Protein AF-A0A0G1F2T5-F1 (afdb_monomer_lite)

Secondary structure (DSSP, 8-state):
---SEEEEEEPPPBHHHHS-GGGSSS-SS-GGGPPBPHHHHHHHHHHHHHHHH-TTT---SEEEE-SSHHHHHHHHHH-TTS--EE-GGGS----THHHHS-HHHHHHH-HHHHHHHHHHHHHH---TT---HHHHHHHHHHHHHHHHHH-TTSEEEEEE-HHHHHHHHHHHTT--HHHHHHHHHH-PPPTT-EEEEEEETTEEEEEEEEE----SS-----HHHHHHHHHHHHHHTTSHHHHHHHHHTT--TT------GGGSTT-TT---EETTEEB-TT-PBP-SHHHHHHHHHHS--BTB---S--TT----GGGHHHHHHHHHHHTT-

pLDDT: mean 77.08, std 22.1, range [31.02, 98.81]

Sequence (333 aa):
MWPKQIIVVRHAESEGNIRQMDDNSSAQVPNHQFSLTKNGEAQALVTGEYLRKNSEFFGFDVAFTSTFWRAQQTLHLMCPKIVPRIDARLDEFWRGIWHTMSKEEVEKLYPAEAKIKEREGWYHYRAFGGQNGQDVDLMIYSFLADLREFWSGKRVLIVGHGTWMIFFWRIMCRRSIAEAEKRYQEKKFRNASITVFEQKDDGMKLTIDDFLPKDIDSGQATTDEINKAINDLANFTKTVRWWGLLGKLGQSKERLKIYSYDDACDMHEALYLSGEGFINEHLRPVGNLAEVVEGFMVNVFYGAETNEWNSQQHRRPSQLIPWLESLCLSRGL

Structure (mmCIF, N/CA/C/O backbone):
data_AF-A0A0G1F2T5-F1
#
_entry.id   AF-A0A0G1F2T5-F1
#
loop_
_atom_site.group_PDB
_atom_site.id
_atom_site.type_symbol
_atom_site.label_atom_id
_atom_site.label_alt_id
_atom_site.label_comp_id
_atom_site.label_asym_id
_atom_site.label_entity_id
_atom_site.label_seq_id
_atom_site.pdbx_PDB_ins_code
_atom_site.Cartn_x
_atom_site.Cartn_y
_atom_site.Cartn_z
_atom_site.occupancy
_atom_site.B_iso_or_equiv
_atom_site.auth_seq_id
_atom_site.auth_comp_id
_atom_site.auth_asym_id
_atom_site.auth_atom_id
_atom_site.pdbx_PDB_model_num
ATOM 1 N N . MET A 1 1 ? -24.373 3.972 -6.841 1.00 88.06 1 MET A N 1
ATOM 2 C CA . MET A 1 1 ? -24.014 5.130 -5.977 1.00 88.06 1 MET A CA 1
ATOM 3 C C . MET A 1 1 ? -22.605 4.880 -5.431 1.00 88.06 1 MET A C 1
ATOM 5 O O . MET A 1 1 ? -22.105 3.784 -5.631 1.00 88.06 1 MET A O 1
ATOM 9 N N . TRP A 1 2 ? -21.897 5.860 -4.865 1.00 96.06 2 TRP A N 1
ATOM 10 C CA . TRP A 1 2 ? -20.519 5.635 -4.388 1.00 96.06 2 TRP A CA 1
ATOM 11 C C . TRP A 1 2 ? -20.485 5.077 -2.956 1.00 96.06 2 TRP A C 1
ATOM 13 O O . TRP A 1 2 ? -21.447 5.277 -2.209 1.00 96.06 2 TRP A O 1
ATOM 23 N N . PRO A 1 3 ? -19.404 4.389 -2.538 1.00 96.62 3 PRO A N 1
ATOM 24 C CA . PRO A 1 3 ? -19.136 4.169 -1.122 1.00 96.62 3 PRO A CA 1
ATOM 25 C C . PRO A 1 3 ? -19.088 5.500 -0.376 1.00 96.62 3 PRO A C 1
ATOM 27 O O . PRO A 1 3 ? -18.599 6.488 -0.916 1.00 96.62 3 PRO A O 1
ATOM 30 N N . LYS A 1 4 ? -19.546 5.518 0.879 1.00 95.44 4 LYS A N 1
ATOM 31 C CA . LYS A 1 4 ? -19.516 6.720 1.725 1.00 95.44 4 LYS A CA 1
ATOM 32 C C . LYS A 1 4 ? -18.085 7.229 1.903 1.00 95.44 4 LYS A C 1
ATOM 34 O O . LYS A 1 4 ? -17.851 8.435 1.946 1.00 95.44 4 LYS A O 1
ATOM 39 N N . GLN A 1 5 ? -17.137 6.304 2.031 1.00 96.75 5 GLN A N 1
ATOM 40 C CA . GLN A 1 5 ? -15.726 6.603 2.227 1.00 96.75 5 GLN A CA 1
ATOM 41 C C . GLN A 1 5 ? -14.876 5.457 1.673 1.00 96.75 5 GLN A C 1
ATOM 43 O O . GLN A 1 5 ? -15.191 4.287 1.895 1.00 96.75 5 GLN A O 1
ATOM 48 N N . ILE A 1 6 ? -13.798 5.796 0.969 1.00 98.31 6 ILE A N 1
ATOM 49 C CA . ILE A 1 6 ? -12.772 4.853 0.520 1.00 98.31 6 ILE A CA 1
ATOM 50 C C . ILE A 1 6 ? -11.450 5.283 1.149 1.00 98.31 6 ILE A C 1
ATOM 52 O O . ILE A 1 6 ? -10.949 6.374 0.872 1.00 98.31 6 ILE A O 1
ATOM 56 N N . ILE A 1 7 ? -10.892 4.419 1.989 1.00 98.38 7 ILE A N 1
ATOM 57 C CA . ILE A 1 7 ? -9.601 4.606 2.643 1.00 98.38 7 ILE A CA 1
ATOM 58 C C . ILE A 1 7 ? -8.617 3.666 1.963 1.00 98.38 7 ILE A C 1
ATOM 60 O O . ILE A 1 7 ? -8.809 2.454 1.959 1.00 98.38 7 ILE A O 1
ATOM 64 N N . VAL A 1 8 ? -7.575 4.229 1.363 1.00 98.62 8 VAL A N 1
ATOM 65 C CA . VAL A 1 8 ? -6.535 3.487 0.655 1.00 98.62 8 VAL A CA 1
ATOM 66 C C . VAL A 1 8 ? -5.233 3.620 1.422 1.00 98.62 8 VAL A C 1
ATOM 68 O O . VAL A 1 8 ? -4.801 4.734 1.716 1.00 98.62 8 VAL A O 1
ATOM 71 N N . VAL A 1 9 ? -4.605 2.492 1.725 1.00 98.56 9 VAL A N 1
ATOM 72 C CA . VAL A 1 9 ? -3.319 2.429 2.412 1.00 98.56 9 VAL A CA 1
ATOM 73 C C . VAL A 1 9 ? -2.298 1.744 1.517 1.00 98.56 9 VAL A C 1
ATOM 75 O O . VAL A 1 9 ? -2.545 0.647 1.010 1.00 98.56 9 VAL A O 1
ATOM 78 N N . ARG A 1 10 ? -1.138 2.375 1.307 1.00 98.50 10 ARG A N 1
ATOM 79 C CA . ARG A 1 10 ? -0.011 1.677 0.673 1.00 98.50 10 ARG A CA 1
ATOM 80 C C . ARG A 1 10 ? 0.497 0.630 1.655 1.00 98.50 10 ARG A C 1
ATOM 82 O O . ARG A 1 10 ? 0.675 0.952 2.824 1.00 98.50 10 ARG A O 1
ATOM 89 N N . HIS A 1 11 ? 0.804 -0.580 1.191 1.00 98.25 11 HIS A N 1
ATOM 90 C CA . HIS A 1 11 ? 1.474 -1.572 2.030 1.00 98.25 11 HIS A CA 1
ATOM 91 C C . HIS A 1 11 ? 2.686 -0.959 2.761 1.00 98.25 11 HIS A C 1
ATOM 93 O O . HIS A 1 11 ? 3.374 -0.064 2.242 1.00 98.25 11 HIS A O 1
ATOM 99 N N . ALA A 1 12 ? 2.947 -1.437 3.970 1.00 95.75 12 ALA A N 1
ATOM 100 C CA . ALA A 1 12 ? 4.089 -0.999 4.753 1.00 95.75 12 ALA A CA 1
ATOM 101 C C . ALA A 1 12 ? 5.417 -1.440 4.112 1.00 95.75 12 ALA A C 1
ATOM 103 O O . ALA A 1 12 ? 5.427 -2.133 3.090 1.00 95.75 12 ALA A O 1
ATOM 104 N N . GLU A 1 13 ? 6.545 -0.972 4.636 1.00 93.31 13 GLU A N 1
ATOM 105 C CA . GLU A 1 13 ? 7.862 -1.285 4.081 1.00 93.31 13 GLU A CA 1
ATOM 106 C C . GLU A 1 13 ? 8.068 -2.801 3.937 1.00 93.31 13 GLU A C 1
ATOM 108 O O . GLU A 1 13 ? 7.824 -3.583 4.850 1.00 93.31 13 GLU A O 1
ATOM 113 N N . SER A 1 14 ? 8.504 -3.219 2.754 1.00 91.25 14 SER A N 1
ATOM 114 C CA . SER A 1 14 ? 8.755 -4.623 2.424 1.00 91.25 14 SER A CA 1
ATOM 115 C C . SER A 1 14 ? 10.196 -4.830 2.001 1.00 91.25 14 SER A C 1
ATOM 117 O O . SER A 1 14 ? 10.874 -3.872 1.626 1.00 91.25 14 SER A O 1
ATOM 119 N N . GLU A 1 15 ? 10.641 -6.083 1.988 1.00 88.19 15 GLU A N 1
ATOM 120 C CA . GLU A 1 15 ? 11.969 -6.449 1.489 1.00 88.19 15 GLU A CA 1
ATOM 121 C C . GLU A 1 15 ? 12.249 -5.849 0.102 1.00 88.19 15 GLU A C 1
ATOM 123 O O . GLU A 1 15 ? 13.303 -5.265 -0.125 1.00 88.19 15 GLU A O 1
ATOM 128 N N . GLY A 1 16 ? 11.271 -5.896 -0.808 1.00 84.81 16 GLY A N 1
ATOM 129 C CA . GLY A 1 16 ? 11.404 -5.323 -2.151 1.00 84.81 16 GLY A CA 1
ATOM 130 C C . GLY A 1 16 ? 11.517 -3.792 -2.192 1.00 84.81 16 GLY A C 1
ATOM 131 O O . GLY A 1 16 ? 11.826 -3.241 -3.245 1.00 84.81 16 GLY A O 1
ATOM 132 N N . ASN A 1 17 ? 11.245 -3.078 -1.090 1.00 86.38 17 ASN A N 1
ATOM 133 C CA . ASN A 1 17 ? 11.478 -1.631 -0.994 1.00 86.38 17 ASN A CA 1
ATOM 134 C C . ASN A 1 17 ? 12.898 -1.286 -0.548 1.00 86.38 17 ASN A C 1
ATOM 136 O O . ASN A 1 17 ? 13.403 -0.250 -0.969 1.00 86.38 17 ASN A O 1
ATOM 140 N N . ILE A 1 18 ? 13.502 -2.116 0.305 1.00 82.12 18 ILE A N 1
ATOM 141 C CA . ILE A 1 18 ? 14.852 -1.882 0.838 1.00 82.12 18 ILE A CA 1
ATOM 142 C C . ILE A 1 18 ? 15.947 -2.471 -0.058 1.00 82.12 18 ILE A C 1
ATOM 144 O O . ILE A 1 18 ? 17.090 -2.025 -0.002 1.00 82.12 18 ILE A O 1
ATOM 148 N N . ARG A 1 19 ? 15.603 -3.449 -0.904 1.00 72.62 19 ARG A N 1
ATOM 149 C CA . ARG A 1 19 ? 16.500 -3.989 -1.929 1.00 72.62 19 ARG A CA 1
ATOM 150 C C . ARG A 1 19 ? 16.737 -2.946 -3.023 1.00 72.62 19 ARG A C 1
ATOM 152 O O . ARG A 1 19 ? 15.796 -2.302 -3.494 1.00 72.62 19 ARG A O 1
ATOM 159 N N . GLN A 1 20 ? 17.989 -2.791 -3.449 1.00 56.59 20 GLN A N 1
ATOM 160 C CA . GLN A 1 20 ? 18.302 -1.998 -4.640 1.00 56.59 20 GLN A CA 1
ATOM 161 C C . GLN A 1 20 ? 17.722 -2.691 -5.886 1.00 56.59 20 GLN A C 1
ATOM 163 O O . GLN A 1 20 ? 17.518 -3.904 -5.881 1.00 56.59 20 GLN A O 1
ATOM 168 N N . MET A 1 21 ? 17.431 -1.941 -6.959 1.00 51.62 21 MET A N 1
ATOM 169 C CA . MET A 1 21 ? 16.877 -2.521 -8.199 1.00 51.62 21 MET A CA 1
ATOM 170 C C . MET A 1 21 ? 17.741 -3.664 -8.755 1.00 51.62 21 MET A C 1
ATOM 172 O O . MET A 1 21 ? 17.188 -4.607 -9.316 1.00 51.62 21 MET A O 1
ATOM 176 N N . ASP A 1 22 ? 19.054 -3.608 -8.531 1.00 47.03 22 ASP A N 1
ATOM 177 C CA . ASP A 1 22 ? 20.024 -4.610 -8.984 1.00 47.03 22 ASP A CA 1
ATOM 178 C C . ASP A 1 22 ? 20.081 -5.857 -8.075 1.00 47.03 22 ASP A C 1
ATOM 180 O O . ASP A 1 22 ? 20.617 -6.886 -8.467 1.00 47.03 22 ASP A O 1
ATOM 184 N N . ASP A 1 23 ? 19.464 -5.793 -6.889 1.00 49.47 23 ASP A N 1
ATOM 185 C CA . ASP A 1 23 ? 19.412 -6.861 -5.875 1.00 49.47 23 ASP A CA 1
ATOM 186 C C . ASP A 1 23 ? 18.074 -7.633 -5.885 1.00 49.47 23 ASP A C 1
ATOM 188 O O . ASP A 1 23 ? 17.882 -8.620 -5.169 1.00 49.47 23 ASP A O 1
ATOM 192 N N . ASN A 1 24 ? 17.108 -7.176 -6.688 1.00 50.62 24 ASN A N 1
ATOM 193 C CA . ASN A 1 24 ? 15.820 -7.850 -6.857 1.00 50.62 24 ASN A CA 1
ATOM 194 C C . ASN A 1 24 ? 15.889 -9.014 -7.860 1.00 50.62 24 ASN A C 1
ATOM 196 O O . ASN A 1 24 ? 15.089 -9.940 -7.738 1.00 50.62 24 ASN A O 1
ATOM 200 N N . SER A 1 25 ? 16.837 -9.012 -8.809 1.00 49.41 25 SER A N 1
ATOM 201 C CA . SER A 1 25 ? 17.024 -10.113 -9.774 1.00 49.41 25 SER A CA 1
ATOM 202 C C . SER A 1 25 ? 17.794 -11.311 -9.201 1.00 49.41 25 SER A C 1
ATOM 204 O O . SER A 1 25 ? 17.703 -12.410 -9.744 1.00 49.41 25 SER A O 1
ATOM 206 N N . SER A 1 26 ? 18.502 -11.137 -8.078 1.00 46.44 26 SER A N 1
ATOM 207 C CA . SER A 1 26 ? 19.244 -12.200 -7.379 1.00 46.44 26 SER A CA 1
ATOM 208 C C . SER A 1 26 ? 18.407 -12.942 -6.324 1.00 46.44 26 SER A C 1
ATOM 210 O O . SER A 1 26 ? 18.830 -13.971 -5.790 1.00 46.44 26 SER A O 1
ATOM 212 N N . ALA A 1 27 ? 17.209 -12.442 -6.012 1.00 53.38 27 ALA A N 1
ATOM 213 C CA . ALA A 1 27 ? 16.329 -13.037 -5.020 1.00 53.38 27 ALA A CA 1
ATOM 214 C C . ALA A 1 27 ? 15.715 -14.345 -5.546 1.00 53.38 27 ALA A C 1
ATOM 216 O O . ALA A 1 27 ? 14.997 -14.353 -6.541 1.00 53.38 27 ALA A O 1
ATOM 217 N N . GLN A 1 28 ? 15.898 -15.451 -4.819 1.00 61.97 28 GLN A N 1
ATOM 218 C CA . GLN A 1 28 ? 15.196 -16.718 -5.092 1.00 61.97 28 GLN A CA 1
ATOM 219 C C . GLN A 1 28 ? 13.677 -16.648 -4.824 1.00 61.97 28 GLN A C 1
ATOM 221 O O . GLN A 1 28 ? 12.964 -17.625 -5.049 1.00 61.97 28 GLN A O 1
ATOM 226 N N . VAL A 1 29 ? 13.177 -15.510 -4.330 1.00 74.44 29 VAL A N 1
ATOM 227 C CA . VAL A 1 29 ? 11.782 -15.305 -3.933 1.00 74.44 29 VAL A CA 1
ATOM 228 C C . VAL A 1 29 ? 11.088 -14.404 -4.960 1.00 74.44 29 VAL A C 1
ATOM 230 O O . VAL A 1 29 ? 11.582 -13.310 -5.239 1.00 74.44 29 VAL A O 1
ATOM 233 N N . PRO A 1 30 ? 9.939 -14.812 -5.524 1.00 82.19 30 PRO A N 1
ATOM 234 C CA . PRO A 1 30 ? 9.221 -14.004 -6.501 1.00 82.19 30 PRO A CA 1
ATOM 235 C C . PRO A 1 30 ? 8.626 -12.736 -5.865 1.00 82.19 30 PRO A C 1
ATOM 237 O O . PRO A 1 30 ? 8.162 -12.748 -4.729 1.00 82.19 30 PRO A O 1
ATOM 240 N N . ASN A 1 31 ? 8.547 -11.643 -6.632 1.00 84.88 31 ASN A N 1
ATOM 241 C CA . ASN A 1 31 ? 8.157 -10.305 -6.147 1.00 84.88 31 ASN A CA 1
ATOM 242 C C . ASN A 1 31 ? 6.824 -10.234 -5.362 1.00 84.88 31 ASN A C 1
ATOM 244 O O . ASN A 1 31 ? 6.649 -9.374 -4.495 1.00 84.88 31 ASN A O 1
ATOM 248 N N . HIS A 1 32 ? 5.860 -11.113 -5.649 1.00 88.38 32 HIS A N 1
ATOM 249 C CA . HIS A 1 32 ? 4.576 -11.157 -4.934 1.00 88.38 32 HIS A CA 1
ATOM 250 C C . HIS A 1 32 ? 4.686 -11.761 -3.518 1.00 88.38 32 HIS A C 1
ATOM 252 O O . HIS A 1 32 ? 3.787 -11.554 -2.702 1.00 88.38 32 HIS A O 1
ATOM 258 N N . GLN A 1 33 ? 5.789 -12.456 -3.220 1.00 89.50 33 GLN A N 1
ATOM 259 C CA . GLN A 1 33 ? 6.091 -13.098 -1.936 1.00 89.50 33 GLN A CA 1
ATOM 260 C C . GLN A 1 33 ? 7.045 -12.285 -1.053 1.00 89.50 33 GLN A C 1
ATOM 262 O O . GLN A 1 33 ? 7.401 -12.732 0.031 1.00 89.50 33 GLN A O 1
ATOM 267 N N . PHE A 1 34 ? 7.463 -11.083 -1.466 1.00 87.69 34 PHE A N 1
ATOM 268 C CA . PHE A 1 34 ? 8.223 -10.224 -0.560 1.00 87.69 34 PHE A CA 1
ATOM 269 C C . PHE A 1 34 ? 7.392 -9.889 0.682 1.00 87.69 34 PHE A C 1
ATOM 271 O O . PHE A 1 34 ? 6.293 -9.331 0.568 1.00 87.69 34 PHE A O 1
ATOM 278 N N . SER A 1 35 ? 7.951 -10.220 1.846 1.00 88.75 35 SER A N 1
ATOM 279 C CA . SER A 1 35 ? 7.369 -9.948 3.159 1.00 88.75 35 SER A CA 1
ATOM 280 C C . SER A 1 35 ? 7.649 -8.517 3.618 1.00 88.75 35 SER A C 1
ATOM 282 O O . SER A 1 35 ? 8.483 -7.802 3.045 1.00 88.75 35 SER A O 1
ATOM 284 N N . LEU A 1 36 ? 6.926 -8.083 4.649 1.00 84.12 36 LEU A N 1
ATOM 285 C CA . LEU A 1 36 ? 7.246 -6.865 5.388 1.00 84.12 36 LEU A CA 1
ATOM 286 C C . LEU A 1 36 ? 8.610 -6.973 6.079 1.00 84.12 36 LEU A C 1
ATOM 288 O O . LEU A 1 36 ? 9.033 -8.048 6.496 1.00 84.12 36 LEU A O 1
ATOM 292 N N . THR A 1 37 ? 9.297 -5.839 6.204 1.00 83.81 37 THR A N 1
ATOM 293 C CA . THR A 1 37 ? 10.449 -5.714 7.109 1.00 83.81 37 THR A CA 1
ATOM 294 C C . THR A 1 37 ? 9.945 -5.513 8.542 1.00 83.81 37 THR A C 1
ATOM 296 O O . THR A 1 37 ? 8.788 -5.148 8.742 1.00 83.81 37 THR A O 1
ATOM 299 N N . LYS A 1 38 ? 10.816 -5.633 9.556 1.00 80.00 38 LYS A N 1
ATOM 300 C CA . LYS A 1 38 ? 10.458 -5.262 10.944 1.00 80.00 38 LYS A CA 1
ATOM 301 C C . LYS A 1 38 ? 9.946 -3.818 11.054 1.00 80.00 38 LYS A C 1
ATOM 303 O O . LYS A 1 38 ? 9.009 -3.538 11.794 1.00 80.00 38 LYS A O 1
ATOM 308 N N . ASN A 1 39 ? 10.539 -2.902 10.285 1.00 82.00 39 ASN A N 1
ATOM 309 C CA . ASN A 1 39 ? 10.076 -1.518 10.195 1.00 82.00 39 ASN A CA 1
ATOM 310 C C . ASN A 1 39 ? 8.685 -1.437 9.539 1.00 82.00 39 ASN A C 1
ATOM 312 O O . ASN A 1 39 ? 7.821 -0.697 10.000 1.00 82.00 39 ASN A O 1
ATOM 316 N N . GLY A 1 40 ? 8.431 -2.236 8.500 1.00 85.44 40 GLY A N 1
ATOM 317 C CA . GLY A 1 40 ? 7.113 -2.361 7.882 1.00 85.44 40 GLY A CA 1
ATOM 318 C C . GLY A 1 40 ? 6.040 -2.909 8.826 1.00 85.44 40 GLY A C 1
ATOM 319 O O . GLY A 1 40 ? 4.921 -2.400 8.845 1.00 85.44 40 GLY A O 1
ATOM 320 N N . GLU A 1 41 ? 6.369 -3.902 9.650 1.00 85.69 41 GLU A N 1
ATOM 321 C CA . GLU A 1 41 ? 5.455 -4.409 10.679 1.00 85.69 41 GLU A CA 1
ATOM 322 C C . GLU A 1 41 ? 5.060 -3.293 11.659 1.00 85.69 41 GLU A C 1
ATOM 324 O O . GLU A 1 41 ? 3.870 -3.039 11.863 1.00 85.69 41 GLU A O 1
ATOM 329 N N . ALA A 1 42 ? 6.043 -2.543 12.174 1.00 82.00 42 ALA A N 1
ATOM 330 C CA . ALA A 1 42 ? 5.804 -1.399 13.054 1.00 82.00 42 ALA A CA 1
ATOM 331 C C . ALA A 1 42 ? 4.946 -0.309 12.381 1.00 82.00 42 ALA A C 1
ATOM 333 O O . ALA A 1 42 ? 3.967 0.165 12.961 1.00 82.00 42 ALA A O 1
ATOM 334 N N . GLN A 1 43 ? 5.243 0.040 11.124 1.00 88.69 43 GLN A N 1
ATOM 335 C CA . GLN A 1 43 ? 4.448 0.988 10.334 1.00 88.69 43 GLN A CA 1
ATOM 336 C C . GLN A 1 43 ? 2.981 0.550 10.196 1.00 88.69 43 GLN A C 1
ATOM 338 O O . GLN A 1 43 ? 2.068 1.372 10.335 1.00 88.69 43 GLN A O 1
ATOM 343 N N . ALA A 1 44 ? 2.736 -0.735 9.923 1.00 88.88 44 ALA A N 1
ATOM 344 C CA . ALA A 1 44 ? 1.388 -1.281 9.793 1.00 88.88 44 ALA A CA 1
ATOM 345 C C . ALA A 1 44 ? 0.626 -1.222 11.127 1.00 88.88 44 ALA A C 1
ATOM 347 O O . ALA A 1 44 ? -0.541 -0.820 11.153 1.00 88.88 44 ALA A O 1
ATOM 348 N N . LEU A 1 45 ? 1.288 -1.549 12.241 1.00 86.06 45 LEU A N 1
ATOM 349 C CA . LEU A 1 45 ? 0.707 -1.463 13.583 1.00 86.06 45 LEU A CA 1
ATOM 350 C C . LEU A 1 45 ? 0.320 -0.022 13.945 1.00 86.06 45 LEU A C 1
ATOM 352 O O . LEU A 1 45 ? -0.831 0.213 14.326 1.00 86.06 45 LEU A O 1
ATOM 356 N N . VAL A 1 46 ? 1.229 0.943 13.747 1.00 87.06 46 VAL A N 1
ATOM 357 C CA . VAL A 1 46 ? 0.984 2.378 13.998 1.00 87.06 46 VAL A CA 1
ATOM 358 C C . VAL A 1 46 ? -0.178 2.889 13.148 1.00 87.06 46 VAL A C 1
ATOM 360 O O . VAL A 1 46 ? -1.080 3.567 13.645 1.00 87.06 46 VAL A O 1
ATOM 363 N N . THR A 1 47 ? -0.209 2.519 11.868 1.00 90.94 47 THR A N 1
ATOM 364 C CA . THR A 1 47 ? -1.279 2.926 10.949 1.00 90.94 47 THR A CA 1
ATOM 365 C C . THR A 1 47 ? -2.625 2.334 11.356 1.00 90.94 47 THR A C 1
ATOM 367 O O . THR A 1 47 ? -3.639 3.034 11.368 1.00 90.94 47 THR A O 1
ATOM 370 N N . GLY A 1 48 ? -2.648 1.058 11.747 1.00 90.69 48 GLY A N 1
ATOM 371 C CA . GLY A 1 48 ? -3.848 0.399 12.252 1.00 90.69 48 GLY A CA 1
ATOM 372 C C . GLY A 1 48 ? -4.362 1.025 13.543 1.00 90.69 48 GLY A C 1
ATOM 373 O O . GLY A 1 48 ? -5.565 1.236 13.691 1.00 90.69 48 GLY A O 1
ATOM 374 N N . GLU A 1 49 ? -3.466 1.351 14.475 1.00 86.50 49 GLU A N 1
ATOM 375 C CA . GLU A 1 49 ? -3.818 2.034 15.719 1.00 86.50 49 GLU A CA 1
ATOM 376 C C . GLU A 1 49 ? -4.393 3.426 15.455 1.00 86.50 49 GLU A C 1
ATOM 378 O O . GLU A 1 49 ? -5.441 3.767 16.010 1.00 86.50 49 GLU A O 1
ATOM 383 N N . TYR A 1 50 ? -3.763 4.193 14.564 1.00 87.69 50 TYR A N 1
ATOM 384 C CA . TYR A 1 50 ? -4.270 5.489 14.136 1.00 87.69 50 TYR A CA 1
ATOM 385 C C . TYR A 1 50 ? -5.681 5.371 13.567 1.00 87.69 50 TYR A C 1
ATOM 387 O O . TYR A 1 50 ? -6.579 6.078 14.021 1.00 87.69 50 TYR A O 1
ATOM 395 N N . LEU A 1 51 ? -5.919 4.448 12.633 1.00 88.81 51 LEU A N 1
ATOM 396 C CA . LEU A 1 51 ? -7.255 4.255 12.072 1.00 88.81 51 LEU A CA 1
ATOM 397 C C . LEU A 1 51 ? -8.266 3.902 13.163 1.00 88.81 51 LEU A C 1
ATOM 399 O O . LEU A 1 51 ? -9.301 4.548 13.228 1.00 88.81 51 LEU A O 1
ATOM 403 N N . ARG A 1 52 ? -7.948 2.960 14.063 1.00 85.25 52 ARG A N 1
ATOM 404 C CA . ARG A 1 52 ? -8.841 2.520 15.153 1.00 85.25 52 ARG A CA 1
ATOM 405 C C . ARG A 1 52 ? -9.224 3.623 16.135 1.00 85.25 52 ARG A C 1
ATOM 407 O O . ARG A 1 52 ? -10.364 3.645 16.592 1.00 85.25 52 ARG A O 1
ATOM 414 N N . LYS A 1 53 ? -8.290 4.515 16.477 1.00 82.75 53 LYS A N 1
ATOM 415 C CA . LYS A 1 53 ? -8.542 5.622 17.418 1.00 82.75 53 LYS A CA 1
ATOM 416 C C . LYS A 1 53 ? -9.379 6.744 16.807 1.00 82.75 53 LYS A C 1
ATOM 418 O O . LYS A 1 53 ? -10.060 7.458 17.537 1.00 82.75 53 LYS A O 1
ATOM 423 N N . ASN A 1 54 ? -9.354 6.893 15.487 1.00 81.06 54 ASN A N 1
ATOM 424 C CA . ASN A 1 54 ? -10.110 7.918 14.783 1.00 81.06 54 ASN A CA 1
ATOM 425 C C . ASN A 1 54 ? -11.431 7.322 14.274 1.00 81.06 54 ASN A C 1
ATOM 427 O O . ASN A 1 54 ? -11.482 6.694 13.220 1.00 81.06 54 ASN A O 1
ATOM 431 N N . SER A 1 55 ? -12.527 7.527 15.013 1.00 69.62 55 SER A N 1
ATOM 432 C CA . SER A 1 55 ? -13.866 6.997 14.679 1.00 69.62 55 SER A CA 1
ATOM 433 C C . SER A 1 55 ? -14.417 7.478 13.325 1.00 69.62 55 SER A C 1
ATOM 435 O O . SER A 1 55 ? -15.303 6.845 12.737 1.00 69.62 55 SER A O 1
ATOM 437 N N . GLU A 1 56 ? -13.868 8.576 12.802 1.00 75.50 56 GLU A N 1
ATOM 438 C CA . GLU A 1 56 ? -14.116 9.072 11.446 1.00 75.50 56 GLU A CA 1
ATOM 439 C C . GLU A 1 56 ? -13.562 8.137 10.361 1.00 75.50 56 GLU A C 1
ATOM 441 O O . GLU A 1 56 ? -14.137 8.070 9.272 1.00 75.50 56 GLU A O 1
ATOM 446 N N . PHE A 1 57 ? -12.497 7.388 10.671 1.00 74.12 57 PHE A N 1
ATOM 447 C CA . PHE A 1 57 ? -11.800 6.479 9.757 1.00 74.12 57 PHE A CA 1
ATOM 448 C C . PHE A 1 57 ? -12.005 4.996 10.091 1.00 74.12 57 PHE A C 1
ATOM 450 O O . PHE A 1 57 ? -11.797 4.153 9.223 1.00 74.12 57 PHE A O 1
ATOM 457 N N . PHE A 1 58 ? -12.415 4.651 11.317 1.00 75.50 58 PHE A N 1
ATOM 458 C CA . PHE A 1 58 ? -12.672 3.263 11.715 1.00 75.50 58 PHE A CA 1
ATOM 459 C C . PHE A 1 58 ? -14.121 2.808 11.480 1.00 75.50 58 PHE A C 1
ATOM 461 O O . PHE A 1 58 ? -15.029 3.615 11.289 1.00 75.50 58 PHE A O 1
ATOM 468 N N . GLY A 1 59 ? -14.360 1.494 11.523 1.00 83.50 59 GLY A N 1
ATOM 469 C CA . GLY A 1 59 ? -15.677 0.898 11.261 1.00 83.50 59 GLY A CA 1
ATOM 470 C C . GLY A 1 59 ? -15.881 0.550 9.788 1.00 83.50 59 GLY A C 1
ATOM 471 O O . GLY A 1 59 ? -16.880 0.938 9.187 1.00 83.50 59 GLY A O 1
ATOM 472 N N . PHE A 1 60 ? -14.899 -0.137 9.203 1.00 93.62 60 PHE A N 1
ATOM 473 C CA . PHE A 1 60 ? -14.951 -0.619 7.826 1.00 93.62 60 PHE A CA 1
ATOM 474 C C . PHE A 1 60 ? -16.036 -1.688 7.661 1.00 93.62 60 PHE A C 1
ATOM 476 O O . PHE A 1 60 ? -16.060 -2.662 8.410 1.00 93.62 60 PHE A O 1
ATOM 483 N N . ASP A 1 61 ? -16.893 -1.538 6.651 1.00 94.88 61 ASP A N 1
ATOM 484 C CA . ASP A 1 61 ? -17.837 -2.587 6.242 1.00 94.88 61 ASP A CA 1
ATOM 485 C C . ASP A 1 61 ? -17.122 -3.712 5.474 1.00 94.88 61 ASP A C 1
ATOM 487 O O . ASP A 1 61 ? -17.576 -4.854 5.447 1.00 94.88 61 ASP A O 1
ATOM 491 N N . VAL A 1 62 ? -16.015 -3.375 4.804 1.00 96.75 62 VAL A N 1
ATOM 492 C CA . VAL A 1 62 ? -15.201 -4.295 4.008 1.00 96.75 62 VAL A CA 1
ATOM 493 C C . VAL A 1 62 ? -13.757 -3.801 3.939 1.00 96.75 62 VAL A C 1
ATOM 495 O O . VAL A 1 62 ? -13.507 -2.596 3.856 1.00 96.75 62 VAL A O 1
ATOM 498 N N . ALA A 1 63 ? -12.813 -4.742 3.918 1.00 98.06 63 ALA A N 1
ATOM 499 C CA . ALA A 1 63 ? -11.428 -4.481 3.557 1.00 98.06 63 ALA A CA 1
ATOM 500 C C . ALA A 1 63 ? -11.005 -5.332 2.357 1.00 98.06 63 ALA A C 1
ATOM 502 O O . ALA A 1 63 ? -11.244 -6.540 2.334 1.00 98.06 63 ALA A O 1
ATOM 503 N N . PHE A 1 64 ? -10.358 -4.696 1.384 1.00 98.81 64 PHE A N 1
ATOM 504 C CA . PHE A 1 64 ? -9.748 -5.342 0.232 1.00 98.81 64 PHE A CA 1
ATOM 505 C C . PHE A 1 64 ? -8.227 -5.281 0.312 1.00 98.81 64 PHE A C 1
ATOM 507 O O . PHE A 1 64 ? -7.653 -4.316 0.821 1.00 98.81 64 PHE A O 1
ATOM 514 N N . THR A 1 65 ? -7.571 -6.299 -0.229 1.00 98.62 65 THR A N 1
ATOM 515 C CA . THR A 1 65 ? -6.116 -6.338 -0.375 1.00 98.62 65 THR A CA 1
ATOM 516 C C . THR A 1 65 ? -5.728 -7.040 -1.668 1.00 98.62 65 THR A C 1
ATOM 518 O O . THR A 1 65 ? -6.508 -7.813 -2.225 1.00 98.62 65 THR A O 1
ATOM 521 N N . SER A 1 66 ? -4.528 -6.758 -2.157 1.00 98.44 66 SER A N 1
ATOM 522 C CA . SER A 1 66 ? -3.951 -7.448 -3.314 1.00 98.44 66 SER A CA 1
ATOM 523 C C . SER A 1 66 ? -3.598 -8.908 -3.002 1.00 98.44 66 SER A C 1
ATOM 525 O O . SER A 1 66 ? -3.556 -9.312 -1.839 1.00 98.44 66 SER A O 1
ATOM 527 N N . THR A 1 67 ? -3.218 -9.681 -4.016 1.00 97.00 67 THR A N 1
ATOM 528 C CA . THR A 1 67 ? -2.707 -11.049 -3.833 1.00 97.00 67 THR A CA 1
ATOM 529 C C . THR A 1 67 ? -1.308 -11.090 -3.205 1.00 97.00 67 THR A C 1
ATOM 531 O O . THR A 1 67 ? -0.871 -12.135 -2.728 1.00 97.00 67 THR A O 1
ATOM 534 N N . PHE A 1 68 ? -0.601 -9.959 -3.126 1.00 95.00 68 PHE A N 1
ATOM 535 C CA . PHE A 1 68 ? 0.795 -9.913 -2.684 1.00 95.00 68 PHE A CA 1
ATOM 536 C C . PHE A 1 68 ? 0.922 -9.928 -1.154 1.00 95.00 68 PHE A C 1
ATOM 538 O O . PHE A 1 68 ? 0.231 -9.179 -0.457 1.00 95.00 68 PHE A O 1
ATOM 545 N N . TRP A 1 69 ? 1.869 -10.716 -0.630 1.00 95.38 69 TRP A N 1
ATOM 546 C CA . TRP A 1 69 ? 2.016 -10.981 0.809 1.00 95.38 69 TRP A CA 1
ATOM 547 C C . TRP A 1 69 ? 2.154 -9.715 1.647 1.00 95.38 69 TRP A C 1
ATOM 549 O O . TRP A 1 69 ? 1.388 -9.535 2.587 1.00 95.38 69 TRP A O 1
ATOM 559 N N . ARG A 1 70 ? 3.032 -8.782 1.265 1.00 95.62 70 ARG A N 1
ATOM 560 C CA . ARG A 1 70 ? 3.204 -7.503 1.979 1.00 95.62 70 ARG A CA 1
ATOM 561 C C . ARG A 1 70 ? 1.910 -6.707 2.184 1.00 95.62 70 ARG A C 1
ATOM 563 O O . ARG A 1 70 ? 1.738 -6.087 3.231 1.00 95.62 70 ARG A O 1
ATOM 570 N N . ALA A 1 71 ? 0.986 -6.711 1.220 1.00 97.81 71 ALA A N 1
ATOM 571 C CA . ALA A 1 71 ? -0.287 -5.999 1.358 1.00 97.81 71 ALA A CA 1
ATOM 572 C C . ALA A 1 71 ? -1.247 -6.752 2.290 1.00 97.81 71 ALA A C 1
ATOM 574 O O . ALA A 1 71 ? -1.948 -6.133 3.092 1.00 97.81 71 ALA A O 1
ATOM 575 N N . GLN A 1 72 ? -1.249 -8.085 2.227 1.00 97.25 72 GLN A N 1
ATOM 576 C CA . GLN A 1 72 ? -2.030 -8.931 3.131 1.00 97.25 72 GLN A CA 1
ATOM 577 C C . GLN A 1 72 ? -1.525 -8.826 4.578 1.00 97.25 72 GLN A C 1
ATOM 579 O O . GLN A 1 72 ? -2.317 -8.578 5.482 1.00 97.25 72 GLN A O 1
ATOM 584 N N . GLN A 1 73 ? -0.208 -8.919 4.787 1.00 94.38 73 GLN A N 1
ATOM 585 C CA . GLN A 1 73 ? 0.457 -8.742 6.083 1.00 94.38 73 GLN A CA 1
ATOM 586 C C . GLN A 1 73 ? 0.172 -7.355 6.670 1.00 94.38 73 GLN A C 1
ATOM 588 O O . GLN A 1 73 ? -0.204 -7.245 7.834 1.00 94.38 73 GLN A O 1
ATOM 593 N N . THR A 1 74 ? 0.260 -6.301 5.847 1.00 96.81 74 THR A N 1
ATOM 594 C CA . THR A 1 74 ? -0.072 -4.933 6.279 1.00 96.81 74 THR A CA 1
ATOM 595 C C . THR A 1 74 ? -1.517 -4.855 6.780 1.00 96.81 74 THR A C 1
ATOM 597 O O . THR A 1 74 ? -1.762 -4.354 7.875 1.00 96.81 74 THR A O 1
ATOM 600 N N . LEU A 1 75 ? -2.479 -5.387 6.015 1.00 95.44 75 LEU A N 1
ATOM 601 C CA . LEU A 1 75 ? -3.888 -5.381 6.410 1.00 95.44 75 LEU A CA 1
ATOM 602 C C . LEU A 1 75 ? -4.138 -6.202 7.682 1.00 95.44 75 LEU A C 1
ATOM 604 O O . LEU A 1 75 ? -4.875 -5.752 8.557 1.00 95.44 75 LEU A O 1
ATOM 608 N N . HIS A 1 76 ? -3.511 -7.372 7.797 1.00 92.38 76 HIS A N 1
ATOM 609 C CA . HIS A 1 76 ? -3.627 -8.234 8.969 1.00 92.38 76 HIS A CA 1
ATOM 610 C C . HIS A 1 76 ? -3.153 -7.523 10.244 1.00 92.38 76 HIS A C 1
ATOM 612 O O . HIS A 1 76 ? -3.889 -7.477 11.226 1.00 92.38 76 HIS A O 1
ATOM 618 N N . LEU A 1 77 ? -1.982 -6.881 10.210 1.00 88.06 77 LEU A N 1
ATOM 619 C CA . LEU A 1 77 ? -1.459 -6.117 11.350 1.00 88.06 77 LEU A CA 1
ATOM 620 C C . LEU A 1 77 ? -2.317 -4.879 11.661 1.00 88.06 77 LEU A C 1
ATOM 622 O O . LEU A 1 77 ? -2.553 -4.540 12.823 1.00 88.06 77 LEU A O 1
ATOM 626 N N . MET A 1 78 ? -2.841 -4.209 10.631 1.00 90.69 78 MET A N 1
ATOM 627 C CA . MET A 1 78 ? -3.698 -3.038 10.816 1.00 90.69 78 MET A CA 1
ATOM 628 C C . MET A 1 78 ? -5.082 -3.379 11.376 1.00 90.69 78 MET A C 1
ATOM 630 O O . MET A 1 78 ? -5.659 -2.588 12.124 1.00 90.69 78 MET A O 1
ATOM 634 N N . CYS A 1 79 ? -5.674 -4.494 10.959 1.00 87.69 79 CYS A N 1
ATOM 635 C CA . CYS A 1 79 ? -7.073 -4.838 11.207 1.00 87.69 79 CYS A CA 1
ATOM 636 C C . CYS A 1 79 ? -7.225 -6.348 11.441 1.00 87.69 79 CYS A C 1
ATOM 638 O O . CYS A 1 79 ? -7.889 -7.032 10.671 1.00 87.69 79 CYS A O 1
ATOM 640 N N . PRO A 1 80 ? -6.685 -6.891 12.533 1.00 83.94 80 PRO A N 1
ATOM 641 C CA . PRO A 1 80 ? -6.553 -8.338 12.695 1.00 83.94 80 PRO A CA 1
ATOM 642 C C . PRO A 1 80 ? -7.850 -9.146 12.740 1.00 83.94 80 PRO A C 1
ATOM 644 O O . PRO A 1 80 ? -7.865 -10.338 12.455 1.00 83.94 80 PRO A O 1
ATOM 647 N N . LYS A 1 81 ? -8.953 -8.492 13.108 1.00 83.50 81 LYS A N 1
ATOM 648 C CA . LYS A 1 81 ? -10.280 -9.110 13.193 1.00 83.50 81 LYS A CA 1
ATOM 649 C C . LYS A 1 81 ? -11.062 -9.036 11.879 1.00 83.50 81 LYS A C 1
ATOM 651 O O . LYS A 1 81 ? -12.154 -9.593 11.809 1.00 83.50 81 LYS A O 1
ATOM 656 N N . ILE A 1 82 ? -10.564 -8.312 10.869 1.00 85.25 82 ILE A N 1
ATOM 657 C CA . ILE A 1 82 ? -11.252 -8.193 9.582 1.00 85.25 82 ILE A CA 1
ATOM 658 C C . ILE A 1 82 ? -10.850 -9.358 8.683 1.00 85.25 82 ILE A C 1
ATOM 660 O O . ILE A 1 82 ? -9.668 -9.641 8.512 1.00 85.25 82 ILE A O 1
ATOM 664 N N . VAL A 1 83 ? -11.835 -10.026 8.085 1.00 89.25 83 VAL A N 1
ATOM 665 C CA . VAL A 1 83 ? -11.570 -11.017 7.039 1.00 89.25 83 VAL A CA 1
ATOM 666 C C . VAL A 1 83 ? -11.374 -10.261 5.723 1.00 89.25 83 VAL A C 1
ATOM 668 O O . VAL A 1 83 ? -12.312 -9.597 5.267 1.00 89.25 83 VAL A O 1
ATOM 671 N N . PRO A 1 84 ? -10.177 -10.302 5.115 1.00 92.56 84 PRO A N 1
ATOM 672 C CA . PRO A 1 84 ? -9.898 -9.528 3.919 1.00 92.56 84 PRO A CA 1
ATOM 673 C C . PRO A 1 84 ? -10.531 -10.161 2.677 1.00 92.56 84 PRO A C 1
ATOM 675 O O . PRO A 1 84 ? -10.550 -11.382 2.521 1.00 92.56 84 PRO A O 1
ATOM 678 N N . ARG A 1 85 ? -10.986 -9.325 1.739 1.00 97.31 85 ARG A N 1
ATOM 679 C CA . ARG A 1 85 ? -11.251 -9.750 0.361 1.00 97.31 85 ARG A CA 1
ATOM 680 C C . ARG A 1 85 ? -9.993 -9.573 -0.479 1.00 97.31 85 ARG A C 1
ATOM 682 O O . ARG A 1 85 ? -9.561 -8.449 -0.722 1.00 97.31 85 ARG A O 1
ATOM 689 N N . ILE A 1 86 ? -9.412 -10.687 -0.907 1.00 98.00 86 ILE A N 1
ATOM 690 C CA . ILE A 1 86 ? -8.247 -10.688 -1.793 1.00 98.00 86 ILE A CA 1
ATOM 691 C C . ILE A 1 86 ? -8.727 -10.461 -3.230 1.00 98.00 86 ILE A C 1
ATOM 693 O O . ILE A 1 86 ? -9.600 -11.185 -3.707 1.00 98.00 86 ILE A O 1
ATOM 697 N N . ASP A 1 87 ? -8.165 -9.465 -3.911 1.00 98.44 87 ASP A N 1
ATOM 698 C CA . ASP A 1 87 ? -8.549 -9.081 -5.270 1.00 98.44 87 ASP A CA 1
ATOM 699 C C . ASP A 1 87 ? -7.311 -8.779 -6.128 1.00 98.44 87 ASP A C 1
ATOM 701 O O . ASP A 1 87 ? -6.554 -7.847 -5.851 1.00 98.44 87 ASP A O 1
ATOM 705 N N . ALA A 1 88 ? -7.111 -9.561 -7.192 1.00 97.50 88 ALA A N 1
ATOM 706 C CA . ALA A 1 88 ? -5.957 -9.438 -8.086 1.00 97.50 88 ALA A CA 1
ATOM 707 C C . ALA A 1 88 ? -5.919 -8.115 -8.866 1.00 97.50 88 ALA A C 1
ATOM 709 O O . ALA A 1 88 ? -4.857 -7.693 -9.316 1.00 97.50 88 ALA A O 1
ATOM 710 N N . ARG A 1 89 ? -7.047 -7.399 -8.984 1.00 98.44 89 ARG A N 1
ATOM 711 C CA . ARG A 1 89 ? -7.080 -6.064 -9.608 1.00 98.44 89 ARG A CA 1
ATOM 712 C C . ARG A 1 89 ? -6.331 -5.014 -8.787 1.00 98.44 89 ARG A C 1
ATOM 714 O O . ARG A 1 89 ? -6.077 -3.927 -9.304 1.00 98.44 89 ARG A O 1
ATOM 721 N N . LEU A 1 90 ? -6.008 -5.317 -7.525 1.00 98.44 90 LEU A N 1
ATOM 722 C CA . LEU A 1 90 ? -5.245 -4.464 -6.611 1.00 98.44 90 LEU A CA 1
ATOM 723 C C . LEU A 1 90 ? -3.739 -4.750 -6.623 1.00 98.44 90 LEU A C 1
ATOM 725 O O . LEU A 1 90 ? -3.011 -4.115 -5.860 1.00 98.44 90 LEU A O 1
ATOM 729 N N .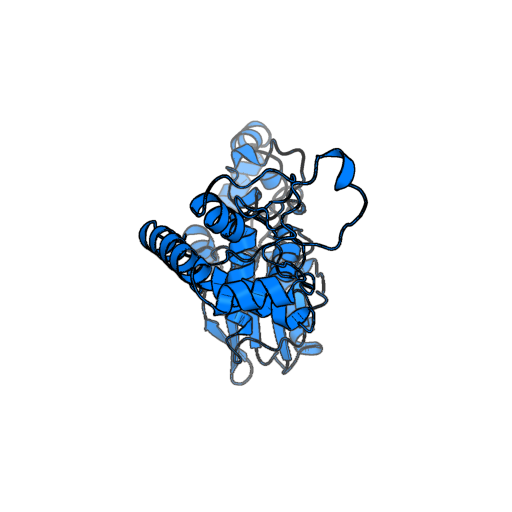 ASP A 1 91 ? -3.266 -5.711 -7.422 1.00 97.62 91 ASP A N 1
ATOM 730 C CA . ASP A 1 91 ? -1.845 -6.053 -7.506 1.00 97.62 91 ASP A CA 1
ATOM 731 C C . ASP A 1 91 ? -1.000 -4.875 -8.020 1.00 97.62 91 ASP A C 1
ATOM 733 O O . ASP A 1 91 ? -1.475 -3.985 -8.731 1.00 97.62 91 ASP A O 1
ATOM 737 N N . GLU A 1 92 ? 0.277 -4.842 -7.622 1.00 96.06 92 GLU A N 1
ATOM 738 C CA . GLU A 1 92 ? 1.198 -3.796 -8.074 1.00 96.06 92 GLU A CA 1
ATOM 739 C C . GLU A 1 92 ? 1.377 -3.851 -9.591 1.00 96.06 92 GLU A C 1
ATOM 741 O O . GLU A 1 92 ? 1.348 -4.925 -10.191 1.00 96.06 92 GLU A O 1
ATOM 746 N N . PHE A 1 93 ? 1.664 -2.693 -10.191 1.00 95.38 93 PHE A N 1
ATOM 747 C CA . PHE A 1 93 ? 1.976 -2.592 -11.611 1.00 95.38 93 PHE A CA 1
ATOM 748 C C . PHE A 1 93 ? 3.054 -3.608 -12.025 1.00 95.38 93 PHE A C 1
ATOM 750 O O . PHE A 1 93 ? 4.223 -3.533 -11.610 1.00 95.38 93 PHE A O 1
ATOM 757 N N . TRP A 1 94 ? 2.653 -4.580 -12.846 1.00 92.69 94 TRP A N 1
ATOM 758 C CA . TRP A 1 94 ? 3.515 -5.685 -13.230 1.00 92.69 94 TRP A CA 1
ATOM 759 C C . TRP A 1 94 ? 4.426 -5.275 -14.387 1.00 92.69 94 TRP A C 1
ATOM 761 O O . TRP A 1 94 ? 4.029 -5.242 -15.548 1.00 92.69 94 TRP A O 1
ATOM 771 N N . ARG A 1 95 ? 5.690 -4.977 -14.079 1.00 90.12 95 ARG A N 1
ATOM 772 C CA . ARG A 1 95 ? 6.689 -4.489 -15.042 1.00 90.12 95 ARG A CA 1
ATOM 773 C C . ARG A 1 95 ? 7.382 -5.610 -15.828 1.00 90.12 95 ARG A C 1
ATOM 775 O O . ARG A 1 95 ? 8.403 -5.351 -16.456 1.00 90.12 95 ARG A O 1
ATOM 782 N N . GLY A 1 96 ? 6.845 -6.832 -15.804 1.00 90.94 96 GLY A N 1
ATOM 783 C CA . GLY A 1 96 ? 7.352 -7.954 -16.595 1.00 90.94 96 GLY A CA 1
ATOM 784 C C . GLY A 1 96 ? 8.838 -8.223 -16.357 1.00 90.94 96 GLY A C 1
ATOM 785 O O . GLY A 1 96 ? 9.281 -8.267 -15.209 1.00 90.94 96 GLY A O 1
ATOM 786 N N . ILE A 1 97 ? 9.608 -8.328 -17.442 1.00 90.56 97 ILE A N 1
ATOM 787 C CA . ILE A 1 97 ? 11.065 -8.559 -17.414 1.00 90.56 97 ILE A CA 1
ATOM 788 C C . ILE A 1 97 ? 11.854 -7.600 -16.503 1.00 90.56 97 ILE A C 1
ATOM 790 O O . ILE A 1 97 ? 12.901 -7.973 -15.987 1.00 90.56 97 ILE A O 1
ATOM 794 N N . TRP A 1 98 ? 11.347 -6.390 -16.240 1.00 86.88 98 TRP A N 1
ATOM 795 C CA . TRP A 1 98 ? 12.008 -5.403 -15.372 1.00 86.88 98 TRP A CA 1
ATOM 796 C C . TRP A 1 98 ? 11.829 -5.671 -13.873 1.00 86.88 98 TRP A C 1
ATOM 798 O O . TRP A 1 98 ? 12.312 -4.888 -13.057 1.00 86.88 98 TRP A O 1
ATOM 808 N N . HIS A 1 99 ? 11.081 -6.714 -13.508 1.00 80.88 99 HIS A N 1
ATOM 809 C CA . HIS A 1 99 ? 11.055 -7.269 -12.151 1.00 80.88 99 HIS A CA 1
ATOM 810 C C . HIS A 1 99 ? 11.983 -8.478 -12.005 1.00 80.88 99 HIS A C 1
ATOM 812 O O . HIS A 1 99 ? 12.303 -8.847 -10.881 1.00 80.88 99 HIS A O 1
ATOM 818 N N . THR A 1 100 ? 12.385 -9.109 -13.112 1.00 79.81 100 THR A N 1
ATOM 819 C CA . THR A 1 100 ? 13.160 -10.361 -13.107 1.00 79.81 100 THR A CA 1
ATOM 820 C C . THR A 1 100 ? 14.628 -10.168 -13.466 1.00 79.81 100 THR A C 1
ATOM 822 O O . THR A 1 100 ? 15.428 -11.059 -13.221 1.00 79.81 100 THR A O 1
ATOM 825 N N . MET A 1 101 ? 14.977 -9.039 -14.081 1.00 83.06 101 MET A N 1
ATOM 826 C CA . MET A 1 101 ? 16.324 -8.731 -14.559 1.00 83.06 101 MET A CA 1
ATOM 827 C C . MET A 1 101 ? 16.700 -7.307 -14.160 1.00 83.06 101 MET A C 1
ATOM 829 O O . MET A 1 101 ? 15.838 -6.418 -14.139 1.00 83.06 101 MET A O 1
ATOM 833 N N . SER A 1 102 ? 17.984 -7.085 -13.875 1.00 83.69 102 SER A N 1
ATOM 834 C CA . SER A 1 102 ? 18.499 -5.737 -13.652 1.00 83.69 102 SER A CA 1
ATOM 835 C C . SER A 1 102 ? 18.389 -4.910 -14.935 1.00 83.69 102 SER A C 1
ATOM 837 O O . SER A 1 102 ? 18.278 -5.436 -16.049 1.00 83.69 102 SER A O 1
ATOM 839 N N . LYS A 1 103 ? 18.430 -3.581 -14.798 1.00 85.94 103 LYS A N 1
ATOM 840 C CA . LYS A 1 103 ? 18.393 -2.684 -15.961 1.00 85.94 103 LYS A CA 1
ATOM 841 C C . LYS A 1 103 ? 19.533 -2.998 -16.938 1.00 85.94 103 LYS A C 1
ATOM 843 O O . LYS A 1 103 ? 19.301 -3.056 -18.142 1.00 85.94 103 LYS A O 1
ATOM 848 N N . GLU A 1 104 ? 20.727 -3.232 -16.408 1.00 88.81 104 GLU A N 1
ATOM 849 C CA . GLU A 1 104 ? 21.939 -3.530 -17.174 1.00 88.81 104 GLU A CA 1
ATOM 850 C C . GLU A 1 104 ? 21.817 -4.859 -17.928 1.00 88.81 104 GLU A C 1
ATOM 852 O O . GLU A 1 104 ? 22.188 -4.957 -19.100 1.00 88.81 104 GLU A O 1
ATOM 857 N N . GLU A 1 105 ? 21.240 -5.879 -17.287 1.00 90.19 105 GLU A N 1
ATOM 858 C CA . GLU A 1 105 ? 20.986 -7.170 -17.924 1.00 90.19 105 GLU A CA 1
ATOM 859 C C . GLU A 1 105 ? 19.985 -7.042 -19.076 1.00 90.19 105 GLU A C 1
ATOM 861 O O . GLU A 1 105 ? 20.208 -7.615 -20.146 1.00 90.19 105 GLU A O 1
ATOM 866 N N . VAL A 1 106 ? 18.910 -6.262 -18.899 1.00 91.06 106 VAL A N 1
ATOM 867 C CA . VAL A 1 106 ? 17.932 -6.007 -19.968 1.00 91.06 106 VAL A CA 1
ATOM 868 C C . VAL A 1 106 ? 18.560 -5.213 -21.112 1.00 91.06 106 VAL A C 1
ATOM 870 O O . VAL A 1 106 ? 18.363 -5.569 -22.269 1.00 91.06 106 VAL A O 1
ATOM 873 N N . GLU A 1 107 ? 19.347 -4.176 -20.830 1.00 92.56 107 GLU A N 1
ATOM 874 C CA . GLU A 1 107 ? 20.027 -3.389 -21.869 1.00 92.56 107 GLU A CA 1
ATOM 875 C C . GLU A 1 107 ? 21.040 -4.227 -22.662 1.00 92.56 107 GLU A C 1
ATOM 877 O O . GLU A 1 107 ? 21.173 -4.049 -23.874 1.00 92.56 107 GLU A O 1
ATOM 882 N N . LYS A 1 108 ? 21.707 -5.186 -22.007 1.00 94.56 108 LYS A N 1
ATOM 883 C CA . LYS A 1 108 ? 22.653 -6.109 -22.644 1.00 94.56 108 LYS A CA 1
ATOM 884 C C . LYS A 1 108 ? 21.965 -7.191 -23.478 1.00 94.56 108 LYS A C 1
ATOM 886 O O . LYS A 1 108 ? 22.402 -7.465 -24.594 1.00 94.56 108 LYS A O 1
ATOM 891 N N . LEU A 1 109 ? 20.936 -7.842 -22.934 1.00 94.81 109 LEU A N 1
ATOM 892 C CA . LEU A 1 109 ? 20.301 -9.017 -23.547 1.00 94.81 109 LEU A CA 1
ATOM 893 C C . LEU A 1 109 ? 19.142 -8.648 -24.483 1.00 94.81 109 LEU A C 1
ATOM 895 O O . LEU A 1 109 ? 18.898 -9.346 -25.465 1.00 94.81 109 LEU A O 1
ATOM 899 N N . TYR A 1 110 ? 18.463 -7.531 -24.217 1.00 95.31 110 TYR A N 1
ATOM 900 C CA . TYR A 1 110 ? 17.287 -7.055 -24.948 1.00 95.31 110 TYR A CA 1
ATOM 901 C C . TYR A 1 110 ? 17.383 -5.547 -25.275 1.00 95.31 110 TYR A C 1
ATOM 903 O O . TYR A 1 110 ? 16.487 -4.771 -24.933 1.00 95.31 110 TYR A O 1
ATOM 911 N N . PRO A 1 111 ? 18.420 -5.084 -26.001 1.00 95.81 111 PRO A N 1
ATOM 912 C CA . PRO A 1 111 ? 18.624 -3.655 -26.275 1.00 95.81 111 PRO A CA 1
ATOM 913 C C . PRO A 1 111 ? 17.478 -3.004 -27.066 1.00 95.81 111 PRO A C 1
ATOM 915 O O . PRO A 1 111 ? 17.213 -1.811 -26.923 1.00 95.81 111 PRO A O 1
ATOM 918 N N . ALA A 1 112 ? 16.778 -3.771 -27.909 1.00 95.69 112 ALA A N 1
ATOM 919 C CA . ALA A 1 112 ? 15.594 -3.281 -28.615 1.00 95.69 112 ALA A CA 1
ATOM 920 C C . ALA A 1 112 ? 14.448 -2.946 -27.646 1.00 95.69 112 ALA A C 1
ATOM 922 O O . ALA A 1 112 ? 13.762 -1.944 -27.831 1.00 95.69 112 ALA A O 1
ATOM 923 N N . GLU A 1 113 ? 14.286 -3.739 -26.588 1.00 95.31 113 GLU A N 1
ATOM 924 C CA . GLU A 1 113 ? 13.237 -3.562 -25.587 1.00 95.31 113 GLU A CA 1
ATOM 925 C C . GLU A 1 113 ? 13.484 -2.320 -24.724 1.00 95.31 113 GLU A C 1
ATOM 927 O O . GLU A 1 113 ? 12.567 -1.538 -24.473 1.00 95.31 113 GLU A O 1
ATOM 932 N N . ALA A 1 114 ? 14.745 -2.061 -24.362 1.00 94.44 114 ALA A N 1
ATOM 933 C CA . ALA A 1 114 ? 15.135 -0.823 -23.688 1.00 94.44 114 ALA A CA 1
ATOM 934 C C . ALA A 1 114 ? 14.804 0.427 -24.532 1.00 94.44 114 ALA A C 1
ATOM 936 O O . ALA A 1 114 ? 14.237 1.389 -24.012 1.00 94.44 114 ALA A O 1
ATOM 937 N N . LYS A 1 115 ? 15.070 0.388 -25.848 1.00 95.81 115 LYS A N 1
ATOM 938 C CA . LYS A 1 115 ? 14.727 1.483 -26.777 1.00 95.81 115 LYS A CA 1
ATOM 939 C C . LYS A 1 115 ? 13.220 1.688 -26.921 1.00 95.81 115 LYS A C 1
ATOM 941 O O . LYS A 1 115 ? 12.763 2.825 -26.993 1.00 95.81 115 LYS A O 1
ATOM 946 N N . ILE A 1 116 ? 12.440 0.605 -26.969 1.00 95.69 116 ILE A N 1
ATOM 947 C CA . ILE A 1 116 ? 10.973 0.692 -27.004 1.00 95.69 116 ILE A CA 1
ATOM 948 C C . ILE A 1 116 ? 10.472 1.343 -25.715 1.00 95.69 116 ILE A C 1
ATOM 950 O O . ILE A 1 116 ? 9.683 2.280 -25.779 1.00 95.69 116 ILE A O 1
ATOM 954 N N . LYS A 1 117 ? 10.977 0.917 -24.553 1.00 95.25 117 LYS A N 1
ATOM 955 C CA . LYS A 1 117 ? 10.623 1.523 -23.267 1.00 95.25 117 LYS A CA 1
ATOM 956 C C . LYS A 1 117 ? 10.903 3.025 -23.222 1.00 95.25 117 LYS A C 1
ATOM 958 O O . LYS A 1 117 ? 10.081 3.776 -22.702 1.00 95.25 117 LYS A O 1
ATOM 963 N N . GLU A 1 118 ? 12.062 3.454 -23.715 1.00 95.00 118 GLU A N 1
ATOM 964 C CA . GLU A 1 118 ? 12.429 4.873 -23.773 1.00 95.00 118 GLU A CA 1
ATOM 965 C C . GLU A 1 118 ? 11.491 5.665 -24.693 1.00 95.00 118 GLU A C 1
ATOM 967 O O . GLU A 1 118 ? 11.008 6.725 -24.305 1.00 95.00 118 GLU A O 1
ATOM 972 N N . ARG A 1 119 ? 11.178 5.124 -25.878 1.00 96.81 119 ARG A N 1
ATOM 973 C CA . ARG A 1 119 ? 10.294 5.768 -26.859 1.00 96.81 119 ARG A CA 1
ATOM 974 C C . ARG A 1 119 ? 8.842 5.874 -26.385 1.00 96.81 119 ARG A C 1
ATOM 976 O O . ARG A 1 119 ? 8.218 6.910 -26.583 1.00 96.81 119 ARG A O 1
ATOM 983 N N . GLU A 1 120 ? 8.293 4.798 -25.824 1.00 95.69 120 GLU A N 1
ATOM 984 C CA . GLU A 1 120 ? 6.868 4.702 -25.462 1.00 95.69 120 GLU A CA 1
ATOM 985 C C . GLU A 1 120 ? 6.543 5.361 -24.109 1.00 95.69 120 GLU A C 1
ATOM 987 O O . GLU A 1 120 ? 5.390 5.703 -23.839 1.00 95.69 120 GLU A O 1
ATOM 992 N N . GLY A 1 121 ? 7.546 5.551 -23.248 1.00 94.50 121 GLY A N 1
ATOM 993 C CA . GLY A 1 121 ? 7.374 6.201 -21.951 1.00 94.50 121 GLY A CA 1
ATOM 994 C C . GLY A 1 121 ? 6.607 5.359 -20.926 1.00 94.50 121 GLY A C 1
ATOM 995 O O . GLY A 1 121 ? 6.234 4.210 -21.162 1.00 94.50 121 GLY A O 1
ATOM 996 N N . TRP A 1 122 ? 6.396 5.920 -19.732 1.00 94.50 122 TRP A N 1
ATOM 997 C CA . TRP A 1 122 ? 5.918 5.163 -18.568 1.00 94.50 122 TRP A CA 1
ATOM 998 C C . TRP A 1 122 ? 4.520 4.551 -18.742 1.00 94.50 122 TRP A C 1
ATOM 1000 O O . TRP A 1 122 ? 4.283 3.437 -18.278 1.00 94.50 122 TRP A O 1
ATOM 1010 N N . TYR A 1 123 ? 3.603 5.262 -19.404 1.00 96.62 123 TYR A N 1
ATOM 1011 C CA . TYR A 1 123 ? 2.204 4.845 -19.499 1.00 96.62 123 TYR A CA 1
ATOM 1012 C C . TYR A 1 123 ? 1.941 3.854 -20.643 1.00 96.62 123 TYR A C 1
ATOM 1014 O O . TYR A 1 123 ? 1.231 2.875 -20.432 1.00 96.62 123 TYR A O 1
ATOM 1022 N N . HIS A 1 124 ? 2.495 4.076 -21.841 1.00 96.88 124 HIS A N 1
ATOM 1023 C CA . HIS A 1 124 ? 2.167 3.255 -23.017 1.00 96.88 124 HIS A CA 1
ATOM 1024 C C . HIS A 1 124 ? 3.044 2.012 -23.161 1.00 96.88 124 HIS A C 1
ATOM 1026 O O . HIS A 1 124 ? 2.611 1.024 -23.762 1.00 96.88 124 HIS A O 1
ATOM 1032 N N . TYR A 1 125 ? 4.251 2.036 -22.596 1.00 97.00 125 TYR A N 1
ATOM 1033 C CA . TYR A 1 125 ? 5.158 0.907 -22.668 1.00 97.00 125 TYR A CA 1
ATOM 1034 C C . TYR A 1 125 ? 4.586 -0.330 -21.963 1.00 97.00 125 TYR A C 1
ATOM 1036 O O . TYR A 1 125 ? 4.250 -0.293 -20.779 1.00 97.00 125 TYR A O 1
ATOM 1044 N N . ARG A 1 126 ? 4.539 -1.449 -22.691 1.00 96.81 126 ARG A N 1
ATOM 1045 C CA . ARG A 1 126 ? 4.187 -2.769 -22.164 1.00 96.81 126 ARG A CA 1
ATOM 1046 C C . ARG A 1 126 ? 5.409 -3.672 -22.222 1.00 96.81 126 ARG A C 1
ATOM 1048 O O . ARG A 1 126 ? 5.806 -4.089 -23.305 1.00 96.81 126 ARG A O 1
ATOM 1055 N N . ALA A 1 127 ? 5.978 -3.986 -21.065 1.00 92.94 127 ALA A N 1
ATOM 1056 C CA . ALA A 1 127 ? 7.121 -4.889 -20.991 1.00 92.94 127 ALA A CA 1
ATOM 1057 C C . ALA A 1 127 ? 6.758 -6.324 -21.400 1.00 92.94 127 ALA A C 1
ATOM 1059 O O . ALA A 1 127 ? 5.613 -6.755 -21.226 1.00 92.94 127 ALA A O 1
ATOM 1060 N N . PHE A 1 128 ? 7.745 -7.103 -21.847 1.00 93.62 128 PHE A N 1
ATOM 1061 C CA . PHE A 1 128 ? 7.593 -8.554 -21.994 1.00 93.62 128 PHE A CA 1
ATOM 1062 C C . PHE A 1 128 ? 7.101 -9.201 -20.696 1.00 93.62 128 PHE A C 1
ATOM 1064 O O . PHE A 1 128 ? 7.676 -9.004 -19.624 1.00 93.62 128 PHE A O 1
ATOM 1071 N N . GLY A 1 129 ? 6.001 -9.953 -20.798 1.00 91.62 129 GLY A N 1
ATOM 1072 C CA . GLY A 1 129 ? 5.324 -10.552 -19.647 1.00 91.62 129 GLY A CA 1
ATOM 1073 C C . GLY A 1 129 ? 4.749 -9.532 -18.659 1.00 91.62 129 GLY A C 1
ATOM 1074 O O . GLY A 1 129 ? 4.486 -9.905 -17.524 1.00 91.62 129 GLY A O 1
ATOM 1075 N N . GLY A 1 130 ? 4.607 -8.263 -19.055 1.00 93.75 130 GLY A N 1
ATOM 1076 C CA . GLY A 1 130 ? 4.199 -7.132 -18.226 1.00 93.75 130 GLY A CA 1
ATOM 1077 C C . GLY A 1 130 ? 2.849 -6.515 -18.603 1.00 93.75 130 GLY A C 1
ATOM 1078 O O . GLY A 1 130 ? 2.134 -6.970 -19.502 1.00 93.75 130 GLY A O 1
ATOM 1079 N N . GLN A 1 131 ? 2.536 -5.433 -17.900 1.00 96.31 131 GLN A N 1
ATOM 1080 C CA . GLN A 1 131 ? 1.392 -4.552 -18.109 1.00 96.31 131 GLN A CA 1
ATOM 1081 C C . GLN A 1 131 ? 1.857 -3.193 -18.645 1.00 96.31 131 GLN A C 1
ATOM 1083 O O . GLN A 1 131 ? 2.998 -2.785 -18.415 1.00 96.31 131 GLN A O 1
ATOM 1088 N N . ASN A 1 132 ? 0.959 -2.480 -19.320 1.00 97.31 132 ASN A N 1
ATOM 1089 C CA . ASN A 1 132 ? 1.045 -1.030 -19.508 1.00 97.31 1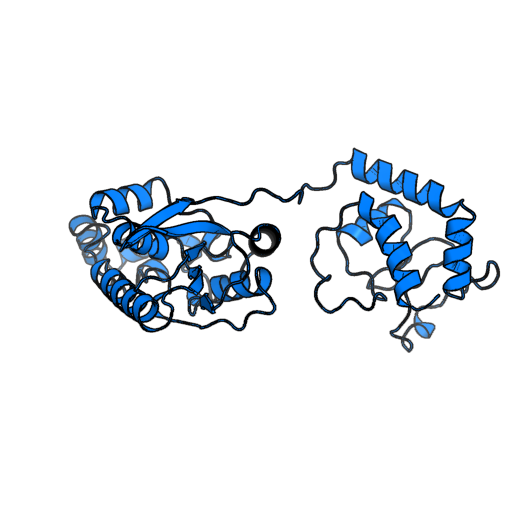32 ASN A CA 1
ATOM 1090 C C . ASN A 1 132 ? 0.011 -0.299 -18.634 1.00 97.31 132 ASN A C 1
ATOM 1092 O O . ASN A 1 132 ? -0.742 -0.919 -17.879 1.00 97.31 132 ASN A O 1
ATOM 1096 N N . GLY A 1 133 ? -0.030 1.030 -18.718 1.00 97.56 133 GLY A N 1
ATOM 1097 C CA . GLY A 1 133 ? -0.968 1.849 -17.956 1.00 97.56 133 GLY A CA 1
ATOM 1098 C C . GLY A 1 133 ? -2.435 1.587 -18.305 1.00 97.56 133 GLY A C 1
ATOM 1099 O O . GLY A 1 133 ? -3.279 1.594 -17.412 1.00 97.56 133 GLY A O 1
ATOM 1100 N N . GLN A 1 134 ? -2.747 1.292 -19.571 1.00 98.00 134 GLN A N 1
ATOM 1101 C CA . GLN A 1 134 ? -4.112 0.976 -20.003 1.00 98.00 134 GLN A CA 1
ATOM 1102 C C . GLN A 1 134 ? -4.632 -0.329 -19.379 1.00 98.00 134 GLN A C 1
ATOM 1104 O O . GLN A 1 134 ? -5.806 -0.400 -19.010 1.00 98.00 134 GLN A O 1
ATOM 1109 N N . ASP A 1 135 ? -3.770 -1.341 -19.221 1.00 98.19 135 ASP A N 1
ATOM 1110 C CA . ASP A 1 135 ? -4.126 -2.586 -18.531 1.00 98.19 135 ASP A CA 1
ATOM 1111 C C . ASP A 1 135 ? -4.522 -2.306 -17.070 1.00 98.19 135 ASP A C 1
ATOM 1113 O O . ASP A 1 135 ? -5.541 -2.803 -16.587 1.00 98.19 135 ASP A O 1
ATOM 1117 N N . VAL A 1 136 ? -3.741 -1.472 -16.371 1.00 98.19 136 VAL A N 1
ATOM 1118 C CA . VAL A 1 136 ? -4.013 -1.089 -14.974 1.00 98.19 136 VAL A CA 1
ATOM 1119 C C . VAL A 1 136 ? -5.287 -0.259 -14.863 1.00 98.19 136 VAL A C 1
ATOM 1121 O O . VAL A 1 136 ? -6.104 -0.500 -13.974 1.00 98.19 136 VAL A O 1
ATOM 1124 N N . ASP A 1 137 ? -5.497 0.676 -15.788 1.00 98.31 137 ASP A N 1
ATOM 1125 C CA . ASP A 1 137 ? -6.710 1.486 -15.829 1.00 98.31 137 ASP A CA 1
ATOM 1126 C C . ASP A 1 137 ? -7.963 0.620 -15.959 1.00 98.31 137 ASP A C 1
ATOM 1128 O O . ASP A 1 137 ? -8.925 0.827 -15.219 1.00 98.31 137 ASP A O 1
ATOM 1132 N N . LEU A 1 138 ? -7.954 -0.376 -16.851 1.00 98.38 138 LEU A N 1
ATOM 1133 C CA . LEU A 1 138 ? -9.083 -1.288 -17.033 1.00 98.38 138 LEU A CA 1
ATOM 1134 C C . LEU A 1 138 ? -9.398 -2.068 -15.748 1.00 98.38 138 LEU A C 1
ATOM 1136 O O . LEU A 1 138 ? -10.565 -2.173 -15.364 1.00 98.38 138 LEU A O 1
ATOM 1140 N N . MET A 1 139 ? -8.369 -2.574 -15.059 1.00 98.44 139 MET A N 1
ATOM 1141 C CA . MET A 1 139 ? -8.540 -3.268 -13.777 1.00 98.44 139 MET A CA 1
ATOM 1142 C C . MET A 1 139 ? -9.136 -2.346 -12.710 1.00 98.44 139 MET A C 1
ATOM 1144 O O . MET A 1 139 ? -10.053 -2.750 -11.993 1.00 98.44 139 MET A O 1
ATOM 1148 N N . ILE A 1 140 ? -8.673 -1.096 -12.635 1.00 98.62 140 ILE A N 1
ATOM 1149 C CA . ILE A 1 140 ? -9.199 -0.116 -11.682 1.00 98.62 140 ILE A CA 1
ATOM 1150 C C . ILE A 1 140 ? -10.639 0.261 -12.026 1.00 98.62 140 ILE A C 1
ATOM 1152 O O . ILE A 1 140 ? -11.478 0.268 -11.132 1.00 98.62 140 ILE A O 1
ATOM 1156 N N . TYR A 1 141 ? -10.972 0.526 -13.292 1.00 98.56 141 TYR A N 1
ATOM 1157 C CA . TYR A 1 141 ? -12.355 0.807 -13.690 1.00 98.56 141 TYR A CA 1
ATOM 1158 C C . TYR A 1 141 ? -13.294 -0.360 -13.369 1.00 98.56 141 TYR A C 1
ATOM 1160 O O . TYR A 1 141 ? -14.391 -0.128 -12.861 1.00 98.56 141 TYR A O 1
ATOM 1168 N N . SER A 1 142 ? -12.854 -1.601 -13.602 1.00 98.62 142 SER A N 1
ATOM 1169 C CA . SER A 1 142 ? -13.599 -2.802 -13.210 1.00 98.62 142 SER A CA 1
ATOM 1170 C C . SER A 1 142 ? -13.805 -2.872 -11.693 1.00 98.62 142 SER A C 1
ATOM 1172 O O . SER A 1 142 ? -14.925 -3.079 -11.236 1.00 98.62 142 SER A O 1
ATOM 1174 N N . PHE A 1 143 ? -12.759 -2.635 -10.900 1.00 98.62 143 PHE A N 1
ATOM 1175 C CA . PHE A 1 143 ? -12.860 -2.632 -9.440 1.00 98.62 143 PHE A CA 1
ATOM 1176 C C . PHE A 1 143 ? -13.775 -1.509 -8.916 1.00 98.62 143 PHE A C 1
ATOM 1178 O O . PHE A 1 143 ? -14.610 -1.729 -8.041 1.00 98.62 143 PHE A O 1
ATOM 1185 N N . LEU A 1 144 ? -13.684 -0.307 -9.492 1.00 98.19 144 LEU A N 1
ATOM 1186 C CA . LEU A 1 144 ? -14.555 0.822 -9.162 1.00 98.19 144 LEU A CA 1
ATOM 1187 C C . LEU A 1 144 ? -16.026 0.543 -9.502 1.00 98.19 144 LEU A C 1
ATOM 1189 O O . LEU A 1 144 ? -16.908 1.021 -8.786 1.00 98.19 144 LEU A O 1
ATOM 1193 N N . ALA A 1 145 ? -16.305 -0.212 -10.569 1.00 98.06 145 ALA A N 1
ATOM 1194 C CA . ALA A 1 145 ? -17.662 -0.641 -10.896 1.00 98.06 145 ALA A CA 1
ATOM 1195 C C . ALA A 1 145 ? -18.248 -1.518 -9.776 1.00 98.06 145 ALA A C 1
ATOM 1197 O O . ALA A 1 145 ? -19.332 -1.210 -9.281 1.00 98.06 145 ALA A O 1
ATOM 1198 N N . ASP A 1 146 ? -17.492 -2.505 -9.285 1.00 98.00 146 ASP A N 1
ATOM 1199 C CA . ASP A 1 146 ? -17.923 -3.360 -8.169 1.00 98.00 146 ASP A CA 1
ATOM 1200 C C . ASP A 1 146 ? -18.106 -2.574 -6.868 1.00 98.00 146 ASP A C 1
ATOM 1202 O O . ASP A 1 146 ? -19.056 -2.812 -6.120 1.00 98.00 146 ASP A O 1
ATOM 1206 N N . LEU A 1 147 ? -17.232 -1.599 -6.590 1.00 97.56 147 LEU A N 1
ATOM 1207 C CA . LEU A 1 147 ? -17.406 -0.716 -5.435 1.00 97.56 147 LEU A CA 1
ATOM 1208 C C . LEU A 1 147 ? -18.719 0.070 -5.502 1.00 97.56 147 LEU A C 1
ATOM 1210 O O . LEU A 1 147 ? -19.388 0.237 -4.481 1.00 97.56 147 LEU A O 1
ATOM 1214 N N . ARG A 1 148 ? -19.102 0.549 -6.689 1.00 96.12 148 ARG A N 1
ATOM 1215 C CA . ARG A 1 148 ? -20.347 1.307 -6.883 1.00 96.12 148 ARG A CA 1
ATOM 1216 C C . ARG A 1 148 ? -21.596 0.433 -6.822 1.00 96.12 148 ARG A C 1
ATOM 1218 O O . ARG A 1 148 ? -22.646 0.935 -6.415 1.00 96.12 148 ARG A O 1
ATOM 1225 N N . GLU A 1 149 ? -21.482 -0.823 -7.237 1.00 97.31 149 GLU A N 1
ATOM 1226 C CA . GLU A 1 149 ? -22.587 -1.781 -7.257 1.00 97.31 149 GLU A CA 1
ATOM 1227 C C . GLU A 1 149 ? -22.843 -2.370 -5.865 1.00 97.31 149 GLU A C 1
ATOM 1229 O O . GLU A 1 149 ? -23.951 -2.285 -5.340 1.00 97.31 149 GLU A O 1
ATOM 1234 N N . PHE A 1 150 ? -21.804 -2.901 -5.217 1.00 97.44 150 PHE A N 1
ATOM 1235 C CA . PHE A 1 150 ? -21.960 -3.713 -4.006 1.00 97.44 150 PHE A CA 1
ATOM 1236 C C . PHE A 1 150 ? -21.647 -2.970 -2.702 1.00 97.44 150 PHE A C 1
ATOM 1238 O O . PHE A 1 150 ? -22.062 -3.410 -1.631 1.00 97.44 150 PHE A O 1
ATOM 1245 N N . TRP A 1 151 ? -20.922 -1.848 -2.768 1.00 97.00 151 TRP A N 1
ATOM 1246 C CA . TRP A 1 151 ? -20.385 -1.154 -1.585 1.00 97.00 151 TRP A CA 1
ATOM 1247 C C . TRP A 1 151 ? -20.840 0.302 -1.477 1.00 97.00 151 TRP A C 1
ATOM 1249 O O . TRP A 1 151 ? -20.243 1.107 -0.762 1.00 97.00 151 TRP A O 1
ATOM 1259 N N . SER A 1 152 ? -21.936 0.649 -2.150 1.00 95.81 152 SER A N 1
ATOM 1260 C CA . SER A 1 152 ? -22.545 1.972 -2.052 1.00 95.81 152 SER A CA 1
ATOM 1261 C C . SER A 1 152 ? -22.929 2.327 -0.608 1.00 95.81 152 SER A C 1
ATOM 1263 O O . SER A 1 152 ? -23.519 1.523 0.110 1.00 95.81 152 SER A O 1
ATOM 1265 N N . GLY A 1 153 ? -22.616 3.553 -0.175 1.00 95.25 153 GLY A N 1
ATOM 1266 C CA . GLY A 1 153 ? -22.887 4.038 1.184 1.00 95.25 153 GLY A CA 1
ATOM 1267 C C . GLY A 1 153 ? -22.032 3.396 2.287 1.00 95.25 153 GLY A C 1
ATOM 1268 O O . GLY A 1 153 ? -22.216 3.723 3.460 1.00 95.25 153 GLY A O 1
ATOM 1269 N N . LYS A 1 154 ? -21.089 2.512 1.934 1.00 96.25 154 LYS A N 1
ATOM 1270 C CA . LYS A 1 154 ? -20.223 1.796 2.879 1.00 96.25 154 LYS A CA 1
ATOM 1271 C C . LYS A 1 154 ? -18.871 2.475 3.096 1.00 96.25 154 LYS A C 1
ATOM 1273 O O . LYS A 1 154 ? -18.443 3.295 2.282 1.00 96.25 154 LYS A O 1
ATOM 1278 N N . ARG A 1 155 ? -18.200 2.132 4.198 1.00 96.25 155 ARG A N 1
ATOM 1279 C CA . ARG A 1 155 ? -16.793 2.465 4.467 1.00 96.25 155 ARG A CA 1
ATOM 1280 C C . ARG A 1 155 ? -15.907 1.321 3.987 1.00 96.25 155 ARG A C 1
ATOM 1282 O O . ARG A 1 155 ? -15.975 0.215 4.520 1.00 96.25 155 ARG A O 1
ATOM 1289 N N . VAL A 1 156 ? -15.081 1.594 2.985 1.00 98.19 156 VAL A N 1
ATOM 1290 C CA . VAL A 1 156 ? -14.226 0.605 2.318 1.00 98.19 156 VAL A CA 1
ATOM 1291 C C . VAL A 1 156 ? -12.765 0.880 2.663 1.00 98.19 156 VAL A C 1
ATOM 1293 O O . VAL A 1 156 ? -12.282 1.985 2.422 1.00 98.19 156 VAL A O 1
ATOM 1296 N N . LEU A 1 157 ? -12.055 -0.123 3.183 1.00 98.56 157 LEU A N 1
ATOM 1297 C CA . LEU A 1 157 ? -10.593 -0.111 3.301 1.00 98.56 157 LEU A CA 1
ATOM 1298 C C . LEU A 1 157 ? -9.969 -0.849 2.112 1.00 98.56 157 LEU A C 1
ATOM 1300 O O . LEU A 1 157 ? -10.433 -1.919 1.731 1.00 98.56 157 LEU A O 1
ATOM 1304 N N . ILE A 1 158 ? -8.899 -0.304 1.545 1.00 98.81 158 ILE A N 1
ATOM 1305 C CA . ILE A 1 158 ? -8.108 -0.926 0.481 1.00 98.81 158 ILE A CA 1
ATOM 1306 C C . ILE A 1 158 ? -6.643 -0.863 0.896 1.00 98.81 158 ILE A C 1
ATOM 1308 O O . ILE A 1 158 ? -6.125 0.226 1.130 1.00 98.81 158 ILE A O 1
ATOM 1312 N N . VAL A 1 159 ? -5.958 -2.002 0.948 1.00 98.75 159 VAL A N 1
ATOM 1313 C CA . VAL A 1 159 ? -4.501 -2.054 1.123 1.00 98.75 159 VAL A CA 1
ATOM 1314 C C . VAL A 1 159 ? -3.859 -2.478 -0.194 1.00 98.75 159 VAL A C 1
ATOM 1316 O O . VAL A 1 159 ? -4.087 -3.585 -0.678 1.00 98.75 159 VAL A O 1
ATOM 1319 N N . GLY A 1 160 ? -3.084 -1.577 -0.795 1.00 97.75 160 GLY A N 1
ATOM 1320 C CA . GLY A 1 160 ? -2.551 -1.731 -2.151 1.00 97.75 160 GLY A CA 1
ATOM 1321 C C . GLY A 1 160 ? -1.093 -1.300 -2.278 1.00 97.75 160 GLY A C 1
ATOM 1322 O O . GLY A 1 160 ? -0.325 -1.319 -1.314 1.00 97.75 160 GLY A O 1
ATOM 1323 N N . HIS A 1 161 ? -0.694 -0.905 -3.488 1.00 98.19 161 HIS A N 1
ATOM 1324 C CA . HIS A 1 161 ? 0.708 -0.640 -3.826 1.00 98.19 161 HIS A CA 1
ATOM 1325 C C . HIS A 1 161 ? 0.940 0.756 -4.378 1.00 98.19 161 HIS A C 1
ATOM 1327 O O . HIS A 1 161 ? 0.024 1.422 -4.848 1.00 98.19 161 HIS A O 1
ATOM 1333 N N . GLY A 1 162 ? 2.192 1.209 -4.323 1.00 96.75 162 GLY A N 1
ATOM 1334 C CA . GLY A 1 162 ? 2.527 2.599 -4.611 1.00 96.75 162 GLY A CA 1
ATOM 1335 C C . GLY A 1 162 ? 2.224 3.008 -6.051 1.00 96.75 162 GLY A C 1
ATOM 1336 O O . GLY A 1 162 ? 1.673 4.087 -6.256 1.00 96.75 162 GLY A O 1
ATOM 1337 N N . THR A 1 163 ? 2.568 2.180 -7.045 1.00 96.81 163 THR A N 1
ATOM 1338 C CA . THR A 1 163 ? 2.307 2.530 -8.452 1.00 96.81 163 THR A CA 1
ATOM 1339 C C . THR A 1 163 ? 0.828 2.360 -8.787 1.00 96.81 163 THR A C 1
ATOM 1341 O O . THR A 1 163 ? 0.235 3.269 -9.363 1.00 96.81 163 THR A O 1
ATOM 1344 N N . TRP A 1 164 ? 0.202 1.266 -8.342 1.00 98.19 164 TRP A N 1
ATOM 1345 C CA . TRP A 1 164 ? -1.249 1.069 -8.453 1.00 98.19 164 TRP A CA 1
ATOM 1346 C C . TRP A 1 164 ? -2.051 2.257 -7.887 1.00 98.19 164 TRP A C 1
ATOM 1348 O O . TRP A 1 164 ? -2.942 2.789 -8.550 1.00 98.19 164 TRP A O 1
ATOM 1358 N N . MET A 1 165 ? -1.678 2.759 -6.704 1.00 98.62 165 MET A N 1
ATOM 1359 C CA . MET A 1 165 ? -2.330 3.913 -6.075 1.00 98.62 165 MET A CA 1
ATOM 1360 C C . MET A 1 165 ? -2.195 5.202 -6.890 1.00 98.62 165 MET A C 1
ATOM 1362 O O . MET A 1 165 ? -3.074 6.055 -6.808 1.00 98.62 165 MET A O 1
ATOM 1366 N N . ILE A 1 166 ? -1.135 5.368 -7.690 1.00 98.56 166 ILE A N 1
ATOM 1367 C CA . ILE A 1 166 ? -0.998 6.523 -8.592 1.00 98.56 166 ILE A CA 1
ATOM 1368 C C . ILE A 1 166 ? -2.037 6.451 -9.712 1.00 98.56 166 ILE A C 1
ATOM 1370 O O . ILE A 1 166 ? -2.697 7.456 -9.977 1.00 98.56 166 ILE A O 1
ATOM 1374 N N . PHE A 1 167 ? -2.235 5.280 -10.325 1.00 98.62 167 PHE A N 1
ATOM 1375 C CA . PHE A 1 167 ? -3.297 5.083 -11.318 1.00 98.62 167 PHE A CA 1
ATOM 1376 C C . PHE A 1 167 ? -4.685 5.271 -10.695 1.00 98.62 167 PHE A C 1
ATOM 1378 O O . PHE A 1 167 ? -5.525 5.976 -11.259 1.00 98.62 167 PHE A O 1
ATOM 1385 N N . PHE A 1 168 ? -4.900 4.738 -9.489 1.00 98.69 168 PHE A N 1
ATOM 1386 C CA . PHE A 1 168 ? -6.152 4.910 -8.753 1.00 98.69 168 PHE A CA 1
ATOM 1387 C C . PHE A 1 168 ? -6.431 6.388 -8.461 1.00 98.69 168 PHE A C 1
ATOM 1389 O O . PHE A 1 168 ? -7.499 6.900 -8.791 1.00 98.69 168 PHE A O 1
ATOM 1396 N N . TRP A 1 169 ? -5.448 7.109 -7.918 1.00 98.50 169 TRP A N 1
ATOM 1397 C CA . TRP A 1 169 ? -5.526 8.549 -7.674 1.00 98.50 169 TRP A CA 1
ATOM 1398 C C . TRP A 1 169 ? -5.806 9.331 -8.957 1.00 98.50 169 TRP A C 1
ATOM 1400 O O . TRP A 1 169 ? -6.664 10.214 -8.952 1.00 98.50 169 TRP A O 1
ATOM 1410 N N . ARG A 1 170 ? -5.130 8.989 -10.061 1.00 98.00 170 ARG A N 1
ATOM 1411 C CA . ARG A 1 170 ? -5.321 9.636 -11.362 1.00 98.00 170 ARG A CA 1
ATOM 1412 C C . ARG A 1 170 ? -6.768 9.513 -11.827 1.00 98.00 170 ARG A C 1
ATOM 1414 O O . ARG A 1 170 ? -7.368 10.521 -12.191 1.00 98.00 170 ARG A O 1
ATOM 1421 N N . ILE A 1 171 ? -7.336 8.309 -11.769 1.00 98.25 171 ILE A N 1
ATOM 1422 C CA . ILE A 1 171 ? -8.726 8.046 -12.165 1.00 98.25 171 ILE A CA 1
ATOM 1423 C C . ILE A 1 171 ? -9.697 8.770 -11.228 1.00 98.25 171 ILE A C 1
ATOM 1425 O O . ILE A 1 171 ? -10.541 9.541 -11.687 1.00 98.25 171 ILE A O 1
ATOM 1429 N N . MET A 1 172 ? -9.543 8.584 -9.916 1.00 97.56 172 MET A N 1
ATOM 1430 C CA . MET A 1 172 ? -10.450 9.147 -8.910 1.00 97.56 172 MET A CA 1
ATOM 1431 C C . MET A 1 172 ? -10.430 10.679 -8.883 1.00 97.56 172 MET A C 1
ATOM 1433 O O . MET A 1 172 ? -11.457 11.304 -8.637 1.00 97.56 172 MET A O 1
ATOM 1437 N N . CYS A 1 173 ? -9.282 11.295 -9.176 1.00 96.81 173 CYS A N 1
ATOM 1438 C CA . CYS A 1 173 ? -9.116 12.749 -9.207 1.00 96.81 173 CYS A CA 1
ATOM 1439 C C . CYS A 1 173 ? -9.174 13.352 -10.619 1.00 96.81 173 CYS A C 1
ATOM 1441 O O . CYS A 1 173 ? -8.901 14.544 -10.757 1.00 96.81 173 CYS A O 1
ATOM 1443 N N . ARG A 1 174 ? -9.501 12.560 -11.654 1.00 96.56 174 ARG A N 1
ATOM 1444 C CA . ARG A 1 174 ? -9.571 12.988 -13.067 1.00 96.56 174 ARG A CA 1
ATOM 1445 C C . ARG A 1 174 ? -8.301 13.701 -13.557 1.00 96.56 174 ARG A C 1
ATOM 1447 O O . ARG A 1 174 ? -8.370 14.733 -14.219 1.00 96.56 174 ARG A O 1
ATOM 1454 N N . ARG A 1 175 ? -7.137 13.157 -13.203 1.00 97.69 175 ARG A N 1
ATOM 1455 C CA . ARG A 1 175 ? -5.820 13.700 -13.561 1.00 97.69 175 ARG A CA 1
ATOM 1456 C C . ARG A 1 175 ? -5.366 13.194 -14.923 1.00 97.69 175 ARG A C 1
ATOM 1458 O O . ARG A 1 175 ? -5.704 12.084 -15.344 1.00 97.69 175 ARG A O 1
ATOM 1465 N N . SER A 1 176 ? -4.568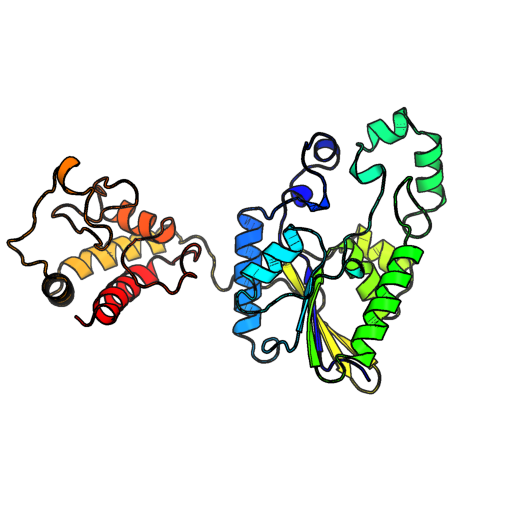 14.008 -15.597 1.00 98.12 176 SER A N 1
ATOM 1466 C CA . SER A 1 176 ? -3.901 13.641 -16.842 1.00 98.12 176 SER A CA 1
ATOM 1467 C C . SER A 1 176 ? -2.842 12.554 -16.620 1.00 98.12 176 SER A C 1
ATOM 1469 O O . SER A 1 176 ? -2.363 12.330 -15.505 1.00 98.12 176 SER A O 1
ATOM 1471 N N . ILE A 1 177 ? -2.450 11.879 -17.704 1.00 97.62 177 ILE A N 1
ATOM 1472 C CA . ILE A 1 177 ? -1.339 10.915 -17.688 1.00 97.62 177 ILE A CA 1
ATOM 1473 C C . ILE A 1 177 ? -0.034 11.611 -17.271 1.00 97.62 177 ILE A C 1
ATOM 1475 O O . ILE A 1 177 ? 0.690 11.080 -16.435 1.00 97.62 177 ILE A O 1
ATOM 1479 N N . ALA A 1 178 ? 0.213 12.831 -17.761 1.00 97.12 178 ALA A N 1
ATOM 1480 C CA . ALA A 1 178 ? 1.396 13.619 -17.410 1.00 97.12 178 ALA A CA 1
ATOM 1481 C C . ALA A 1 178 ? 1.462 13.957 -15.906 1.00 97.12 178 ALA A C 1
ATOM 1483 O O . ALA A 1 178 ? 2.524 13.864 -15.295 1.00 97.12 178 ALA A O 1
ATOM 1484 N N . GLU A 1 179 ? 0.333 14.297 -15.271 1.00 97.62 179 GLU A N 1
ATOM 1485 C CA . GLU A 1 179 ? 0.282 14.502 -13.814 1.00 97.62 179 GLU A CA 1
ATOM 1486 C C . GLU A 1 179 ? 0.578 13.211 -13.035 1.00 97.62 179 GLU A C 1
ATOM 1488 O O . GLU A 1 179 ? 1.235 13.254 -11.994 1.00 97.62 179 GLU A O 1
ATOM 1493 N N . ALA A 1 180 ? 0.104 12.061 -13.524 1.00 97.44 180 ALA A N 1
ATOM 1494 C CA . ALA A 1 180 ? 0.379 10.767 -12.906 1.00 97.44 180 ALA A CA 1
ATOM 1495 C C . ALA A 1 180 ? 1.852 10.363 -13.043 1.00 97.44 180 ALA A C 1
ATOM 1497 O O . ALA A 1 180 ? 2.448 9.917 -12.065 1.00 97.44 180 ALA A O 1
ATOM 1498 N N 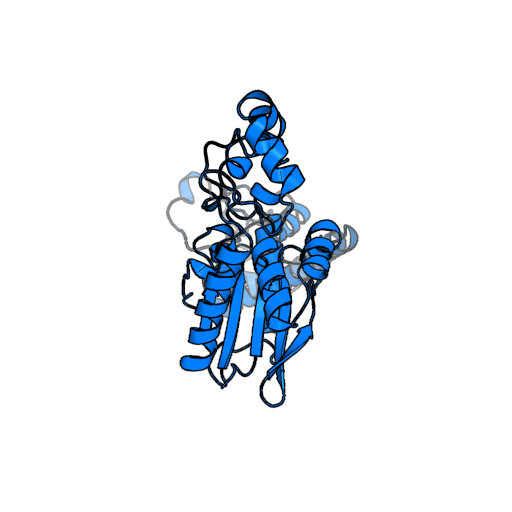. GLU A 1 181 ? 2.454 10.579 -14.213 1.00 96.31 181 GLU A N 1
ATOM 1499 C CA . GLU A 1 181 ? 3.878 10.330 -14.447 1.00 96.31 181 GLU A CA 1
ATOM 1500 C C . GLU A 1 181 ? 4.753 11.233 -13.573 1.00 96.31 181 GLU A C 1
ATOM 1502 O O . GLU A 1 181 ? 5.659 10.750 -12.892 1.00 96.31 181 GLU A O 1
ATOM 1507 N N . LYS A 1 182 ? 4.417 12.525 -13.484 1.00 96.75 182 LYS A N 1
ATOM 1508 C CA . LYS A 1 182 ? 5.091 13.454 -12.573 1.00 96.75 182 LYS A CA 1
ATOM 1509 C C . LYS A 1 182 ? 5.003 12.980 -11.121 1.00 96.75 182 LYS A C 1
ATOM 1511 O O . LYS A 1 182 ? 6.005 12.952 -10.411 1.00 96.75 182 LYS A O 1
ATOM 1516 N N . ARG A 1 183 ? 3.819 12.547 -10.670 1.00 96.12 183 ARG A N 1
ATOM 1517 C CA . ARG A 1 183 ? 3.648 11.993 -9.317 1.00 96.12 183 ARG A CA 1
ATOM 1518 C C . ARG A 1 183 ? 4.472 10.721 -9.116 1.00 96.12 183 ARG A C 1
ATOM 1520 O O . ARG A 1 183 ? 5.050 10.551 -8.047 1.00 96.12 183 ARG A O 1
ATOM 1527 N N . TYR A 1 184 ? 4.542 9.848 -10.116 1.00 94.75 184 TYR A N 1
ATOM 1528 C CA . TYR A 1 184 ? 5.365 8.641 -10.068 1.00 94.75 184 TYR A CA 1
ATOM 1529 C C . TYR A 1 184 ? 6.851 8.951 -9.868 1.00 94.75 184 TYR A C 1
ATOM 1531 O O . TYR A 1 184 ? 7.506 8.262 -9.087 1.00 94.75 184 TYR A O 1
ATOM 1539 N N . GLN A 1 185 ? 7.358 10.000 -10.518 1.00 92.06 185 GLN A N 1
ATOM 1540 C CA . GLN A 1 185 ? 8.760 10.411 -10.436 1.00 92.06 185 GLN A CA 1
ATOM 1541 C C . GLN A 1 185 ? 9.086 11.178 -9.146 1.00 92.06 185 GLN A C 1
ATOM 1543 O O . GLN A 1 185 ? 10.122 10.935 -8.534 1.00 92.06 185 GLN A O 1
ATOM 1548 N N . GLU A 1 186 ? 8.211 12.091 -8.718 1.00 91.50 186 GLU A N 1
ATOM 1549 C CA . GLU A 1 186 ? 8.543 13.080 -7.682 1.00 91.50 186 GLU A CA 1
ATOM 1550 C C . GLU A 1 186 ? 7.869 12.820 -6.327 1.00 91.50 186 GLU A C 1
ATOM 1552 O O . GLU A 1 186 ? 8.367 13.250 -5.288 1.00 91.50 186 GLU A O 1
ATOM 1557 N N . LYS A 1 187 ? 6.703 12.161 -6.313 1.00 88.94 187 LYS A N 1
ATOM 1558 C CA . LYS A 1 187 ? 5.832 12.083 -5.127 1.00 88.94 187 LYS A CA 1
ATOM 1559 C C . LYS A 1 187 ? 5.080 10.753 -5.048 1.00 88.94 187 LYS A C 1
ATOM 1561 O O . LYS A 1 187 ? 3.847 10.707 -4.961 1.00 88.94 187 LYS A O 1
ATOM 1566 N N . LYS A 1 188 ? 5.825 9.648 -5.084 1.00 88.62 188 LYS A N 1
ATOM 1567 C CA . LYS A 1 188 ? 5.253 8.314 -4.875 1.00 88.62 188 LYS A CA 1
ATOM 1568 C C . LYS A 1 188 ? 4.680 8.209 -3.458 1.00 88.62 188 LYS A C 1
ATOM 1570 O O . LYS A 1 188 ? 5.294 8.690 -2.508 1.00 88.62 188 LYS A O 1
ATOM 1575 N N . PHE A 1 189 ? 3.516 7.568 -3.322 1.00 94.75 189 PHE A N 1
ATOM 1576 C CA . PHE A 1 189 ? 2.890 7.330 -2.017 1.00 94.75 189 PHE A CA 1
ATOM 1577 C C . PHE A 1 189 ? 3.867 6.640 -1.076 1.00 94.75 189 PHE A C 1
ATOM 1579 O O . PHE A 1 189 ? 4.503 5.674 -1.489 1.00 94.75 189 PHE A O 1
ATOM 1586 N N . ARG A 1 190 ? 3.995 7.105 0.162 1.00 94.94 190 ARG A N 1
ATOM 1587 C CA . ARG A 1 190 ? 4.910 6.540 1.162 1.00 94.94 190 ARG A CA 1
ATOM 1588 C C . ARG A 1 190 ? 4.353 5.230 1.722 1.00 94.94 190 ARG A C 1
ATOM 1590 O O . ARG A 1 190 ? 3.149 5.004 1.704 1.00 94.94 190 ARG A O 1
ATOM 1597 N N . ASN A 1 191 ? 5.224 4.317 2.148 1.00 95.19 191 ASN A N 1
ATOM 1598 C CA . ASN A 1 191 ? 4.787 3.052 2.746 1.00 95.19 191 ASN A CA 1
ATOM 1599 C C . ASN A 1 191 ? 3.914 3.315 3.983 1.00 95.19 191 ASN A C 1
ATOM 1601 O O . ASN A 1 191 ? 4.225 4.215 4.752 1.00 95.19 191 ASN A O 1
ATOM 1605 N N . ALA A 1 192 ? 2.827 2.555 4.143 1.00 95.38 192 ALA A N 1
ATOM 1606 C CA . ALA A 1 192 ? 1.823 2.732 5.198 1.00 95.38 192 ALA A CA 1
ATOM 1607 C C . ALA A 1 192 ? 1.088 4.091 5.210 1.00 95.38 192 ALA A C 1
ATOM 1609 O O . ALA A 1 192 ? 0.384 4.413 6.167 1.00 95.38 192 ALA A O 1
ATOM 1610 N N . SER A 1 193 ? 1.197 4.896 4.147 1.00 96.00 193 SER A N 1
ATOM 1611 C CA . SER A 1 193 ? 0.448 6.149 4.069 1.00 96.00 193 SER A CA 1
ATOM 1612 C C . SER A 1 193 ? -1.030 5.920 3.773 1.00 96.00 193 SER A C 1
ATOM 1614 O O . SER A 1 193 ? -1.408 5.008 3.039 1.00 96.00 193 SER A O 1
ATOM 1616 N N . ILE A 1 194 ? -1.860 6.786 4.345 1.00 97.19 194 ILE A N 1
ATOM 1617 C CA . ILE A 1 194 ? -3.313 6.801 4.257 1.00 97.19 194 ILE A CA 1
ATOM 1618 C C . ILE A 1 194 ? -3.741 7.857 3.238 1.00 97.19 194 ILE A C 1
ATOM 1620 O O . ILE A 1 194 ? -3.336 9.017 3.294 1.00 97.19 194 ILE A O 1
ATOM 1624 N N . THR A 1 195 ? -4.614 7.461 2.323 1.00 98.00 195 THR A N 1
ATOM 1625 C CA . THR A 1 195 ? -5.298 8.342 1.375 1.00 98.00 195 THR A CA 1
ATOM 1626 C C . THR A 1 195 ? -6.797 8.142 1.529 1.00 98.00 195 THR A C 1
ATOM 1628 O O . THR A 1 195 ? -7.266 7.006 1.526 1.00 98.00 195 THR A O 1
ATOM 1631 N N . VAL A 1 196 ? -7.559 9.223 1.679 1.00 97.88 196 VAL A N 1
ATOM 1632 C CA . VAL A 1 196 ? -8.999 9.150 1.963 1.00 97.88 196 VAL A CA 1
ATOM 1633 C C . VAL A 1 196 ? -9.788 9.878 0.891 1.00 97.88 196 VAL A C 1
ATOM 1635 O O . VAL A 1 196 ? -9.533 11.045 0.589 1.00 97.88 196 VAL A O 1
ATOM 1638 N N . PHE A 1 197 ? -10.776 9.176 0.348 1.00 97.94 197 PHE A N 1
ATOM 1639 C CA . PHE A 1 197 ? -11.811 9.730 -0.504 1.00 97.94 197 PHE A CA 1
ATOM 1640 C C . PHE A 1 197 ? -13.144 9.667 0.231 1.00 97.94 197 PHE A C 1
ATOM 1642 O O . PHE A 1 197 ? -13.527 8.616 0.742 1.00 97.94 197 PHE A O 1
ATOM 1649 N N . GLU A 1 198 ? -13.880 10.768 0.233 1.00 96.44 198 GLU A N 1
ATOM 1650 C CA . GLU A 1 198 ? -15.221 10.845 0.809 1.00 96.44 198 GLU A CA 1
ATOM 1651 C C . GLU A 1 198 ? -16.249 11.106 -0.277 1.00 96.44 198 GLU A C 1
ATOM 1653 O O . GLU A 1 198 ? -15.997 11.880 -1.206 1.00 96.44 198 GLU A O 1
ATOM 1658 N N . GLN A 1 199 ? -17.419 10.487 -0.144 1.00 95.25 199 GLN A N 1
ATOM 1659 C CA . GLN A 1 199 ? -18.540 10.801 -1.011 1.00 95.25 199 GLN A CA 1
ATOM 1660 C C . GLN A 1 199 ? -18.976 12.247 -0.769 1.00 95.25 199 GLN A C 1
ATOM 1662 O O . GLN A 1 199 ? -19.348 12.616 0.346 1.00 95.25 199 GLN A O 1
ATOM 1667 N N . LYS A 1 200 ? -18.937 13.061 -1.824 1.00 92.31 200 LYS A N 1
ATOM 1668 C CA . LYS A 1 200 ? -19.516 14.406 -1.845 1.00 92.31 200 LYS A CA 1
ATOM 1669 C C . LYS A 1 200 ? -20.316 14.547 -3.126 1.00 92.31 200 LYS A C 1
ATOM 1671 O O . LYS A 1 200 ? -19.804 14.250 -4.204 1.00 92.31 200 LYS A O 1
ATOM 1676 N N . ASP A 1 201 ? -21.566 14.967 -2.976 1.00 86.25 201 ASP A N 1
ATOM 1677 C CA . ASP A 1 201 ? -22.537 15.030 -4.065 1.00 86.25 201 ASP A CA 1
ATOM 1678 C C . ASP A 1 201 ? -22.692 13.653 -4.755 1.00 86.25 201 ASP A C 1
ATOM 1680 O O . ASP A 1 201 ? -22.898 12.628 -4.095 1.00 86.25 201 ASP A O 1
ATOM 1684 N N . ASP A 1 202 ? -22.576 13.611 -6.081 1.00 83.56 202 ASP A N 1
ATOM 1685 C CA . ASP A 1 202 ? -22.635 12.422 -6.933 1.00 83.56 202 ASP A CA 1
ATOM 1686 C C . ASP A 1 202 ? -21.256 11.772 -7.194 1.00 83.56 202 ASP A C 1
ATOM 1688 O O . ASP A 1 202 ? -21.145 10.816 -7.972 1.00 83.56 202 ASP A O 1
ATOM 1692 N N . GLY A 1 203 ? -20.201 12.241 -6.516 1.00 90.88 203 GLY A N 1
ATOM 1693 C CA . GLY A 1 203 ? -18.818 11.818 -6.731 1.00 90.88 203 GLY A CA 1
ATOM 1694 C C . GLY A 1 203 ? -18.027 11.507 -5.459 1.00 90.88 203 GLY A C 1
ATOM 1695 O O . GLY A 1 203 ? -18.525 11.553 -4.336 1.00 90.88 203 GLY A O 1
ATOM 1696 N N . MET A 1 204 ? -16.749 11.185 -5.660 1.00 95.56 204 MET A N 1
ATOM 1697 C CA . MET A 1 204 ? -15.768 10.997 -4.591 1.00 95.56 204 MET A CA 1
ATOM 1698 C C . MET A 1 204 ? -14.779 12.160 -4.604 1.00 95.56 204 MET A C 1
ATOM 1700 O O . MET A 1 204 ? -14.206 12.478 -5.646 1.00 95.56 204 MET A O 1
ATOM 1704 N N . LYS A 1 205 ? -14.546 12.778 -3.446 1.00 96.56 205 LYS A N 1
ATOM 1705 C CA . LYS A 1 205 ? -13.563 13.850 -3.264 1.00 96.56 205 LYS A CA 1
ATOM 1706 C C . LYS A 1 205 ? -12.398 13.353 -2.420 1.00 96.56 205 LYS A C 1
ATOM 1708 O O . LYS A 1 205 ? -12.608 12.821 -1.336 1.00 96.56 205 LYS A O 1
ATOM 1713 N N . LEU A 1 206 ? -11.176 13.586 -2.890 1.00 97.31 206 LEU A N 1
ATOM 1714 C CA . LEU A 1 206 ? -9.961 13.387 -2.101 1.00 97.31 206 LEU A CA 1
ATOM 1715 C C . LEU A 1 206 ? -9.932 14.384 -0.932 1.00 97.31 206 LEU A C 1
ATOM 1717 O O . LEU A 1 206 ? -9.977 15.596 -1.156 1.00 97.31 206 LEU A O 1
ATOM 1721 N N . THR A 1 207 ? -9.865 13.883 0.299 1.00 96.31 207 THR A N 1
ATOM 1722 C CA . THR A 1 207 ? -9.809 14.698 1.525 1.00 96.31 207 THR A CA 1
ATOM 1723 C C . THR A 1 207 ? -8.478 14.574 2.253 1.00 96.31 207 THR A C 1
ATOM 1725 O O . THR A 1 207 ? -8.040 15.540 2.872 1.00 96.31 207 THR A O 1
ATOM 1728 N N . ILE A 1 208 ? -7.801 13.430 2.127 1.00 95.31 208 ILE A N 1
ATOM 1729 C CA . ILE A 1 208 ? -6.463 13.189 2.676 1.00 95.31 208 ILE A CA 1
ATOM 1730 C C . ILE A 1 208 ? -5.606 12.561 1.577 1.00 95.31 208 ILE A C 1
ATOM 1732 O O . ILE A 1 208 ? -6.002 11.549 1.006 1.00 95.31 208 ILE A O 1
ATOM 1736 N N . ASP A 1 209 ? -4.443 13.147 1.284 1.00 96.25 209 ASP A N 1
ATOM 1737 C CA . ASP A 1 209 ? -3.497 12.656 0.272 1.00 96.25 209 ASP A CA 1
ATOM 1738 C C . ASP A 1 209 ? -2.172 12.256 0.926 1.00 96.25 209 ASP A C 1
ATOM 1740 O O . ASP A 1 209 ? -1.457 13.121 1.435 1.00 96.25 209 ASP A O 1
ATOM 1744 N N . ASP A 1 210 ? -1.834 10.963 0.866 1.00 94.12 210 ASP A N 1
ATOM 1745 C CA . ASP A 1 210 ? -0.543 10.425 1.311 1.00 94.12 210 ASP A CA 1
ATOM 1746 C C . ASP A 1 210 ? -0.182 10.801 2.762 1.00 94.12 210 ASP A C 1
ATOM 1748 O O . ASP A 1 210 ? 0.948 11.180 3.057 1.00 94.12 210 ASP A O 1
ATOM 1752 N N . PHE A 1 211 ? -1.127 10.734 3.698 1.00 93.81 211 PHE A N 1
ATOM 1753 C CA . PHE A 1 211 ? -0.861 11.028 5.105 1.00 93.81 211 PHE A CA 1
ATOM 1754 C C . PHE A 1 211 ? -0.141 9.859 5.770 1.00 93.81 211 PHE A C 1
ATOM 1756 O O . PHE A 1 211 ? -0.676 8.760 5.829 1.00 93.81 211 PHE A O 1
ATOM 1763 N N . LEU A 1 212 ? 1.053 10.090 6.307 1.00 89.50 212 LEU A N 1
ATOM 1764 C CA . LEU A 1 212 ? 1.686 9.126 7.199 1.00 89.50 212 LEU A CA 1
ATOM 1765 C C . LEU A 1 212 ? 1.238 9.417 8.624 1.00 89.50 212 LEU A C 1
ATOM 1767 O O . LEU A 1 212 ? 1.565 10.500 9.129 1.00 89.50 212 LEU A O 1
ATOM 1771 N N . PRO A 1 213 ? 0.557 8.470 9.290 1.00 82.31 213 PRO A N 1
ATOM 1772 C CA . PRO A 1 213 ? 0.502 8.476 10.735 1.00 82.31 213 PRO A CA 1
ATOM 1773 C C . PRO A 1 213 ? 1.939 8.534 11.232 1.00 82.31 213 PRO A C 1
ATOM 1775 O O . PRO A 1 213 ? 2.736 7.627 10.999 1.00 82.31 213 PRO A O 1
ATOM 1778 N N . LYS A 1 214 ? 2.296 9.655 11.853 1.00 69.50 214 LYS A N 1
ATOM 1779 C CA . LYS A 1 214 ? 3.477 9.655 12.696 1.00 69.50 214 LYS A CA 1
ATOM 1780 C C . LYS A 1 214 ? 3.150 8.751 13.863 1.00 69.50 214 LYS A C 1
ATOM 1782 O O . LYS A 1 214 ? 1.997 8.730 14.299 1.00 69.50 214 LYS A O 1
ATOM 1787 N N . ASP A 1 215 ? 4.165 8.036 14.317 1.00 50.09 215 ASP A N 1
ATOM 1788 C CA . ASP A 1 215 ? 4.220 7.415 15.624 1.00 50.09 215 ASP A CA 1
ATOM 1789 C C . ASP A 1 215 ? 3.206 8.035 16.577 1.00 50.09 215 ASP A C 1
ATOM 1791 O O . ASP A 1 215 ? 3.337 9.187 17.002 1.00 50.09 215 ASP A O 1
ATOM 1795 N N . ILE A 1 216 ? 2.180 7.257 16.911 1.00 47.44 216 ILE A N 1
ATOM 1796 C CA . ILE A 1 216 ? 1.492 7.432 18.180 1.00 47.44 216 ILE A CA 1
ATOM 1797 C C . ILE A 1 216 ? 2.532 6.998 19.213 1.00 47.44 216 ILE A C 1
ATOM 1799 O O . ILE A 1 216 ? 2.529 5.870 19.676 1.00 47.44 216 ILE A O 1
ATOM 1803 N N . ASP A 1 217 ? 3.521 7.859 19.428 1.00 39.41 217 ASP A N 1
ATOM 1804 C CA . ASP A 1 217 ? 4.638 7.677 20.337 1.00 39.41 217 ASP A CA 1
ATOM 1805 C C . ASP A 1 217 ? 5.265 6.255 20.301 1.00 39.41 217 ASP A C 1
ATOM 1807 O O . ASP A 1 217 ? 5.366 5.584 21.327 1.00 39.41 217 ASP A O 1
ATOM 1811 N N . SER A 1 218 ? 5.757 5.794 19.142 1.00 40.69 218 SER A N 1
ATOM 1812 C CA . SER A 1 218 ? 6.660 4.626 19.035 1.00 40.69 218 SER A CA 1
ATOM 1813 C C . SER A 1 218 ? 8.132 4.959 19.331 1.00 40.69 218 SER A C 1
ATOM 1815 O O . SER A 1 218 ? 8.989 4.082 19.244 1.00 40.69 218 SER A O 1
ATOM 1817 N N . GLY A 1 219 ? 8.423 6.215 19.703 1.00 42.94 219 GLY A N 1
ATOM 1818 C CA . GLY A 1 219 ? 9.753 6.686 20.073 1.00 42.94 219 GLY A CA 1
ATOM 1819 C C . GLY A 1 219 ? 10.501 5.651 20.905 1.00 42.94 219 GLY A C 1
ATOM 1820 O O . GLY A 1 219 ? 10.009 5.196 21.940 1.00 42.94 219 GLY A O 1
ATOM 1821 N N . GLN A 1 220 ? 11.686 5.262 20.429 1.00 46.16 220 GLN A N 1
ATOM 1822 C CA . GLN A 1 220 ? 12.641 4.556 21.270 1.00 46.16 220 GLN A CA 1
ATOM 1823 C C . GLN A 1 220 ? 12.695 5.285 22.604 1.00 46.16 220 GLN A C 1
ATOM 1825 O O . GLN A 1 220 ? 12.872 6.506 22.634 1.00 46.16 220 GLN A O 1
ATOM 1830 N N . ALA A 1 221 ? 12.483 4.536 23.682 1.00 56.03 221 ALA A N 1
ATOM 1831 C CA . ALA A 1 221 ? 12.597 5.087 25.011 1.00 56.03 221 ALA A CA 1
ATOM 1832 C C . ALA A 1 221 ? 13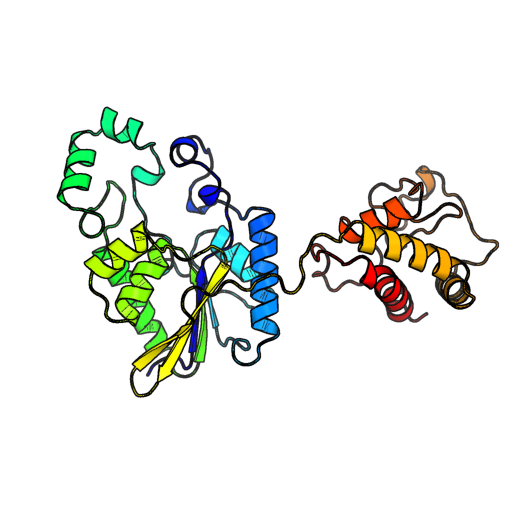.954 5.778 25.123 1.00 56.03 221 ALA A C 1
ATOM 1834 O O . ALA A 1 221 ? 15.002 5.173 24.887 1.00 56.03 221 ALA A O 1
ATOM 1835 N N . THR A 1 222 ? 13.925 7.065 25.433 1.00 65.50 222 THR A N 1
ATOM 1836 C CA . THR A 1 222 ? 15.135 7.829 25.697 1.00 65.50 222 THR A CA 1
ATOM 1837 C C . THR A 1 222 ? 15.877 7.205 26.877 1.00 65.50 222 THR A C 1
ATOM 1839 O O . THR A 1 222 ? 15.274 6.583 27.757 1.00 65.50 222 THR A O 1
ATOM 1842 N N . THR A 1 223 ? 17.194 7.400 26.942 1.00 68.00 223 THR A N 1
ATOM 1843 C CA . THR A 1 223 ? 18.003 6.956 28.088 1.00 68.00 223 THR A CA 1
ATOM 1844 C C . THR A 1 223 ? 17.429 7.468 29.415 1.00 68.00 223 THR A C 1
ATOM 1846 O O . THR A 1 223 ? 17.437 6.749 30.411 1.00 68.00 223 THR A O 1
ATOM 1849 N N . ASP A 1 224 ? 16.853 8.673 29.419 1.00 70.94 224 ASP A N 1
ATOM 1850 C CA . ASP A 1 224 ? 16.194 9.260 30.587 1.00 70.94 224 ASP A CA 1
ATOM 1851 C C . ASP A 1 224 ? 14.899 8.529 30.967 1.00 70.94 224 ASP A C 1
ATOM 1853 O O . ASP A 1 224 ? 14.661 8.283 32.150 1.00 70.94 224 ASP A O 1
ATOM 1857 N N . GLU A 1 225 ? 14.077 8.126 29.994 1.00 65.44 225 GLU A N 1
ATOM 1858 C CA . GLU A 1 225 ? 12.881 7.309 30.241 1.00 65.44 225 GLU A CA 1
ATOM 1859 C C . GLU A 1 225 ? 13.235 5.919 30.784 1.00 65.44 225 GLU A C 1
ATOM 1861 O O . GLU A 1 225 ? 12.560 5.429 31.693 1.00 65.44 225 GLU A O 1
ATOM 1866 N N . ILE A 1 226 ? 14.307 5.303 30.276 1.00 66.94 226 ILE A N 1
ATOM 1867 C CA . ILE A 1 226 ? 14.809 4.010 30.763 1.00 66.94 226 ILE A CA 1
ATOM 1868 C C . ILE A 1 226 ? 15.321 4.156 32.201 1.00 66.94 226 ILE A C 1
ATOM 1870 O O . ILE A 1 226 ? 14.888 3.422 33.088 1.00 66.94 226 ILE A O 1
ATOM 1874 N N . ASN A 1 227 ? 16.177 5.146 32.464 1.00 68.56 227 ASN A N 1
ATOM 1875 C CA . ASN A 1 227 ? 16.720 5.409 33.798 1.00 68.56 227 ASN A CA 1
ATOM 1876 C C . ASN A 1 227 ? 15.622 5.733 34.813 1.00 68.56 227 ASN A C 1
ATOM 1878 O O . ASN A 1 227 ? 15.660 5.273 35.956 1.00 68.56 227 ASN A O 1
ATOM 1882 N N . LYS A 1 228 ? 14.615 6.503 34.397 1.00 76.81 228 LYS A N 1
ATOM 1883 C CA . LYS A 1 228 ? 13.451 6.789 35.229 1.00 76.81 228 LYS A CA 1
ATOM 1884 C C . LYS A 1 228 ? 12.683 5.511 35.557 1.00 76.81 228 LYS A C 1
ATOM 1886 O O . LYS A 1 228 ? 12.390 5.290 36.724 1.00 76.81 228 LYS A O 1
ATOM 1891 N N . ALA A 1 229 ? 12.413 4.649 34.580 1.00 68.88 229 ALA A N 1
ATOM 1892 C CA . ALA A 1 229 ? 11.709 3.393 34.828 1.00 68.88 229 ALA A CA 1
ATOM 1893 C C . ALA A 1 229 ? 12.500 2.421 35.716 1.00 68.88 229 ALA A C 1
ATOM 1895 O O . ALA A 1 229 ? 11.904 1.766 36.568 1.00 68.88 229 ALA A O 1
ATOM 1896 N N . ILE A 1 230 ? 13.830 2.370 35.580 1.00 65.44 230 ILE A N 1
ATOM 1897 C CA . ILE A 1 230 ? 14.706 1.618 36.493 1.00 65.44 230 ILE A CA 1
ATOM 1898 C C . ILE A 1 230 ? 14.538 2.133 37.929 1.00 65.44 230 ILE A C 1
ATOM 1900 O O . ILE A 1 230 ? 14.351 1.340 38.852 1.00 65.44 230 ILE A O 1
ATOM 1904 N N . ASN A 1 231 ? 14.552 3.455 38.124 1.00 71.12 231 ASN A N 1
ATOM 1905 C CA . ASN A 1 231 ? 14.371 4.073 39.439 1.00 71.12 231 ASN A CA 1
ATOM 1906 C C . ASN A 1 231 ? 12.958 3.867 40.000 1.00 71.12 231 ASN A C 1
ATOM 1908 O O . ASN A 1 231 ? 12.802 3.547 41.180 1.00 71.12 231 ASN A O 1
ATOM 1912 N N . ASP A 1 232 ? 11.930 4.015 39.168 1.00 74.81 232 ASP A N 1
ATOM 1913 C CA . ASP A 1 232 ? 10.537 3.800 39.550 1.00 74.81 232 ASP A CA 1
ATOM 1914 C C . ASP A 1 232 ? 10.319 2.339 39.967 1.00 74.81 232 ASP A C 1
ATOM 1916 O O . ASP A 1 232 ? 9.722 2.087 41.012 1.00 74.81 232 ASP A O 1
ATOM 1920 N N . LEU A 1 233 ? 10.888 1.376 39.233 1.00 68.81 233 LEU A N 1
ATOM 1921 C CA . LEU A 1 233 ? 10.868 -0.043 39.592 1.00 68.81 233 LEU A CA 1
ATOM 1922 C C . LEU A 1 233 ? 11.642 -0.317 40.895 1.00 68.81 233 LEU A C 1
ATOM 1924 O O . LEU A 1 233 ? 11.150 -1.025 41.776 1.00 68.81 233 LEU A O 1
ATOM 1928 N N . ALA A 1 234 ? 12.825 0.277 41.064 1.00 68.12 234 ALA A N 1
ATOM 1929 C CA . ALA A 1 234 ? 13.628 0.151 42.283 1.00 68.12 234 ALA A CA 1
ATOM 1930 C C . ALA A 1 234 ? 12.916 0.713 43.526 1.00 68.12 234 ALA A C 1
ATOM 1932 O O . ALA A 1 234 ? 13.084 0.203 44.635 1.00 68.12 234 ALA A O 1
ATOM 1933 N N . ASN A 1 235 ? 12.120 1.769 43.359 1.00 74.06 235 ASN A N 1
ATOM 1934 C CA . ASN A 1 235 ? 11.305 2.333 44.429 1.00 74.06 235 ASN A CA 1
ATOM 1935 C C . ASN A 1 235 ? 10.051 1.496 44.671 1.00 74.06 235 ASN A C 1
ATOM 1937 O O . ASN A 1 235 ? 9.713 1.216 45.820 1.00 74.06 235 ASN A O 1
ATOM 1941 N N . PHE A 1 236 ? 9.392 1.046 43.603 1.00 70.94 236 PHE A N 1
ATOM 1942 C CA . PHE A 1 236 ? 8.193 0.223 43.672 1.00 70.94 236 PHE A CA 1
ATOM 1943 C C . PHE A 1 236 ? 8.437 -1.079 44.436 1.00 70.94 236 PHE A C 1
ATOM 1945 O O . PHE A 1 236 ? 7.659 -1.394 45.337 1.00 70.94 236 PHE A O 1
ATOM 1952 N N . THR A 1 237 ? 9.557 -1.767 44.183 1.00 67.00 237 THR A N 1
ATOM 1953 C CA . THR A 1 237 ? 9.940 -3.017 44.874 1.00 67.00 237 THR A CA 1
ATOM 1954 C C . THR A 1 237 ? 10.147 -2.864 46.389 1.00 67.00 237 THR A C 1
ATOM 1956 O O . THR A 1 237 ? 10.137 -3.849 47.127 1.00 67.00 237 THR A O 1
ATOM 1959 N N . LYS A 1 238 ? 10.273 -1.633 46.899 1.00 73.19 238 LYS A N 1
ATOM 1960 C CA . LYS A 1 238 ? 10.377 -1.334 48.339 1.00 73.19 238 LYS A CA 1
ATOM 1961 C C . LYS A 1 238 ? 9.025 -1.041 48.995 1.00 73.19 238 LYS A C 1
ATOM 1963 O O . LYS A 1 238 ? 8.950 -0.925 50.216 1.00 73.19 238 LYS A O 1
ATOM 1968 N N . THR A 1 239 ? 7.956 -0.897 48.216 1.00 72.94 239 THR A N 1
ATOM 1969 C CA . THR A 1 239 ? 6.637 -0.507 48.730 1.00 72.94 239 THR A CA 1
ATOM 1970 C C . THR A 1 239 ? 5.859 -1.692 49.298 1.00 72.94 239 THR A C 1
ATOM 1972 O O . THR A 1 239 ? 5.970 -2.819 48.821 1.00 72.94 239 THR A O 1
ATOM 1975 N N . VAL A 1 240 ? 4.976 -1.432 50.271 1.00 73.19 240 VAL A N 1
ATOM 1976 C CA . VAL A 1 240 ? 4.003 -2.430 50.771 1.00 73.19 240 VAL A CA 1
ATOM 1977 C C . VAL A 1 240 ? 3.117 -2.960 49.633 1.00 73.19 240 VAL A C 1
ATOM 1979 O O . VAL A 1 240 ? 2.736 -4.126 49.638 1.00 73.19 240 VAL A O 1
ATOM 1982 N N . ARG A 1 241 ? 2.843 -2.119 48.626 1.00 72.62 241 ARG A N 1
ATOM 1983 C CA . ARG A 1 241 ? 2.073 -2.460 47.423 1.00 72.62 241 ARG A CA 1
ATOM 1984 C C . ARG A 1 241 ? 2.730 -3.585 46.617 1.00 72.62 241 ARG A C 1
ATOM 1986 O O . ARG A 1 241 ? 2.040 -4.531 46.257 1.00 72.62 241 ARG A O 1
ATOM 1993 N N . TRP A 1 242 ? 4.046 -3.536 46.410 1.00 68.44 242 TRP A N 1
ATOM 1994 C CA . TRP A 1 242 ? 4.800 -4.614 45.757 1.00 68.44 242 TRP A CA 1
ATOM 1995 C C . TRP A 1 242 ? 4.730 -5.932 46.530 1.00 68.44 242 TRP A C 1
ATOM 1997 O O . TRP A 1 242 ? 4.402 -6.973 45.966 1.00 68.44 242 TRP A O 1
ATOM 2007 N N . TRP A 1 243 ? 4.967 -5.885 47.840 1.00 66.88 243 TRP A N 1
ATOM 2008 C CA . TRP A 1 243 ? 4.897 -7.082 48.681 1.00 66.88 243 TRP A CA 1
ATOM 2009 C C . TRP A 1 243 ? 3.481 -7.668 48.750 1.00 66.88 243 TRP A C 1
ATOM 2011 O O . TRP A 1 243 ? 3.327 -8.885 48.820 1.00 66.88 243 TRP A O 1
ATOM 2021 N N . GLY A 1 244 ? 2.450 -6.823 48.665 1.00 66.25 244 GLY A N 1
ATOM 2022 C CA . GLY A 1 244 ? 1.062 -7.254 48.514 1.00 66.25 244 GLY A CA 1
ATOM 2023 C C . GLY A 1 244 ? 0.803 -7.988 47.194 1.00 66.25 244 GLY A C 1
ATOM 2024 O O . GLY A 1 244 ? 0.115 -9.005 47.201 1.00 66.25 244 GLY A O 1
ATOM 2025 N N . LEU A 1 245 ? 1.385 -7.522 46.081 1.00 63.34 245 LEU A N 1
ATOM 2026 C CA . LEU A 1 245 ? 1.290 -8.185 44.771 1.00 63.34 245 LEU A CA 1
ATOM 2027 C C . LEU A 1 245 ? 2.013 -9.539 44.763 1.00 63.34 245 LEU A C 1
ATOM 2029 O O . LEU A 1 245 ? 1.451 -10.527 44.299 1.00 63.34 245 LEU A O 1
ATOM 2033 N N . LEU A 1 246 ? 3.217 -9.615 45.338 1.00 59.16 246 LEU A N 1
ATOM 2034 C CA . LEU A 1 246 ? 3.940 -10.884 45.486 1.00 59.16 246 LEU A CA 1
ATOM 2035 C C . LEU A 1 246 ? 3.157 -11.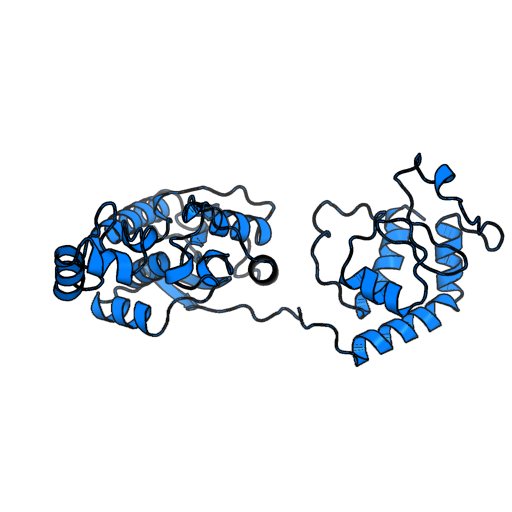888 46.340 1.00 59.16 246 LEU A C 1
ATOM 2037 O O . LEU A 1 246 ? 2.984 -13.036 45.936 1.00 59.16 246 LEU A O 1
ATOM 2041 N N . GLY A 1 247 ? 2.613 -11.441 47.477 1.00 58.28 247 GLY A N 1
ATOM 2042 C CA . GLY A 1 247 ? 1.801 -12.293 48.347 1.00 58.28 247 GLY A CA 1
ATOM 2043 C C . GLY A 1 247 ? 0.559 -12.845 47.644 1.00 58.28 247 GLY A C 1
ATOM 2044 O O . GLY A 1 247 ? 0.242 -14.024 47.791 1.00 58.28 247 GLY A O 1
ATOM 2045 N N . LYS A 1 248 ? -0.100 -12.016 46.828 1.00 58.56 248 LYS A N 1
ATOM 2046 C CA . LYS A 1 248 ? -1.231 -12.397 45.972 1.00 58.56 248 LYS A CA 1
ATOM 2047 C C . LYS A 1 248 ? -0.848 -13.462 44.946 1.00 58.56 248 LYS A C 1
ATOM 2049 O O . LYS A 1 248 ? -1.557 -14.448 44.816 1.00 58.56 248 LYS A O 1
ATOM 2054 N N . LEU A 1 249 ? 0.317 -13.346 44.309 1.00 52.75 249 LEU A N 1
ATOM 2055 C CA . LEU A 1 249 ? 0.867 -14.350 43.383 1.00 52.75 249 LEU A CA 1
ATOM 2056 C C . LEU A 1 249 ? 1.352 -15.645 44.072 1.00 52.75 249 LEU A C 1
ATOM 2058 O O . LEU A 1 249 ? 2.032 -16.459 43.449 1.00 52.75 249 LEU A O 1
ATOM 2062 N N . GLY A 1 250 ? 1.027 -15.850 45.354 1.00 50.44 250 GLY A N 1
ATOM 2063 C CA . GLY A 1 250 ? 1.437 -17.022 46.130 1.00 50.44 250 GLY A CA 1
ATOM 2064 C C . GLY A 1 250 ? 2.915 -17.016 46.533 1.00 50.44 250 GLY A C 1
ATOM 2065 O O . GLY A 1 250 ? 3.419 -18.026 47.028 1.00 50.44 250 GLY A O 1
ATOM 2066 N N . GLN A 1 251 ? 3.615 -15.893 46.347 1.00 49.84 251 GLN A N 1
ATOM 2067 C CA . GLN A 1 251 ? 5.022 -15.720 46.694 1.00 49.84 251 GLN A CA 1
ATOM 2068 C C . GLN A 1 251 ? 5.112 -15.096 48.097 1.00 49.84 251 GLN A C 1
ATOM 2070 O O . GLN A 1 251 ? 4.963 -13.887 48.274 1.00 49.84 251 GLN A O 1
ATOM 2075 N N . SER A 1 252 ? 5.321 -15.914 49.133 1.00 40.66 252 SER A N 1
ATOM 2076 C CA . SER A 1 252 ? 5.641 -15.399 50.473 1.00 40.66 252 SER A CA 1
ATOM 2077 C C . SER A 1 252 ? 7.127 -15.031 50.569 1.00 40.66 252 SER A C 1
ATOM 2079 O O . SER A 1 252 ? 7.953 -15.580 49.838 1.00 40.66 252 SER A O 1
ATOM 2081 N N . LYS A 1 253 ? 7.494 -14.160 51.526 1.00 40.94 253 LYS A N 1
ATOM 2082 C CA . LYS A 1 253 ? 8.899 -13.811 51.854 1.00 40.94 253 LYS A CA 1
ATOM 2083 C C . LYS A 1 253 ? 9.816 -15.031 52.058 1.00 40.94 253 LYS A C 1
ATOM 2085 O O . LYS A 1 253 ? 11.029 -14.898 51.959 1.00 40.94 253 LYS A O 1
ATOM 2090 N N . GLU A 1 254 ? 9.239 -16.193 52.351 1.00 34.72 254 GLU A N 1
ATOM 2091 C CA . GLU A 1 254 ? 9.925 -17.425 52.750 1.00 34.72 254 GLU A CA 1
ATOM 2092 C C . GLU A 1 254 ? 9.908 -18.517 51.659 1.00 34.72 254 GLU A C 1
ATOM 2094 O O . GLU A 1 254 ? 10.499 -19.576 51.850 1.00 34.72 254 GLU A O 1
ATOM 2099 N N . ARG A 1 255 ? 9.263 -18.290 50.501 1.00 31.02 255 ARG A N 1
ATOM 2100 C CA . ARG A 1 255 ? 9.201 -19.250 49.373 1.00 31.02 255 ARG A CA 1
ATOM 2101 C C . ARG A 1 255 ? 9.953 -18.797 48.122 1.00 31.02 255 ARG A C 1
ATOM 2103 O O . ARG A 1 255 ? 9.611 -19.187 47.010 1.00 31.02 255 ARG A O 1
ATOM 2110 N N . LEU A 1 256 ? 11.036 -18.053 48.303 1.00 35.97 256 LEU A N 1
ATOM 2111 C CA . LEU A 1 256 ? 12.048 -17.886 47.265 1.00 35.97 256 LEU A CA 1
ATOM 2112 C C . LEU A 1 256 ? 12.814 -19.203 47.076 1.00 35.97 256 LEU A C 1
ATOM 2114 O O . LEU A 1 256 ? 13.868 -19.419 47.669 1.00 35.97 256 LEU A O 1
ATOM 2118 N N . LYS A 1 257 ? 12.253 -20.122 46.284 1.00 33.41 257 LYS A N 1
ATOM 2119 C CA . LYS A 1 257 ? 12.965 -21.319 45.829 1.00 33.41 257 LYS A CA 1
ATOM 2120 C C . LYS A 1 257 ? 13.724 -20.991 44.549 1.00 33.41 257 LYS A C 1
ATOM 2122 O O . LYS A 1 257 ? 13.126 -20.676 43.526 1.00 33.41 257 LYS A O 1
ATOM 2127 N N . ILE A 1 258 ? 15.046 -21.080 44.634 1.00 35.91 258 ILE A N 1
ATOM 2128 C CA . ILE A 1 258 ? 15.933 -21.172 43.476 1.00 35.91 258 ILE A CA 1
ATOM 2129 C C . ILE A 1 258 ? 15.669 -22.555 42.871 1.00 35.91 258 ILE A C 1
ATOM 2131 O O . ILE A 1 258 ? 15.970 -23.564 43.507 1.00 35.91 258 ILE A O 1
ATOM 2135 N N . TYR A 1 259 ? 15.035 -22.608 41.703 1.00 34.19 259 TYR A N 1
ATOM 2136 C CA . TYR A 1 259 ? 14.883 -23.854 40.956 1.00 34.19 259 TYR A CA 1
ATOM 2137 C C . TYR A 1 259 ? 16.179 -24.149 40.201 1.00 34.19 259 TYR A C 1
ATOM 2139 O O . TYR A 1 259 ? 16.811 -23.235 39.665 1.00 34.19 259 TYR A O 1
ATOM 2147 N N . SER A 1 260 ? 16.576 -25.420 40.172 1.00 34.25 260 SER A N 1
ATOM 2148 C CA . SER A 1 260 ? 17.604 -25.886 39.245 1.00 34.25 260 SER A CA 1
ATOM 2149 C C . SER A 1 260 ? 16.973 -26.117 37.867 1.00 34.25 260 SER A C 1
ATOM 2151 O O . SER A 1 260 ? 15.765 -26.332 37.771 1.00 34.25 260 SER A O 1
ATOM 2153 N N . TYR A 1 261 ? 17.772 -26.035 36.799 1.00 32.47 261 TYR A N 1
ATOM 2154 C CA . TYR A 1 261 ? 17.315 -26.149 35.403 1.00 32.47 261 TYR A CA 1
ATOM 2155 C C . TYR A 1 261 ? 16.430 -27.385 35.142 1.00 32.47 261 TYR A C 1
ATOM 2157 O O . TYR A 1 261 ? 15.495 -27.306 34.350 1.00 32.47 261 TYR A O 1
ATOM 2165 N N . ASP A 1 262 ? 16.664 -28.480 35.866 1.00 36.72 262 ASP A N 1
ATOM 2166 C CA . ASP A 1 262 ? 15.962 -29.752 35.678 1.00 36.72 262 ASP A CA 1
ATOM 2167 C C . ASP A 1 262 ? 14.550 -29.785 36.306 1.00 36.72 262 ASP A C 1
ATOM 2169 O O . ASP A 1 262 ? 13.738 -30.628 35.937 1.00 36.72 262 ASP A O 1
ATOM 2173 N N . ASP A 1 263 ? 14.212 -28.843 37.198 1.00 37.94 263 ASP A N 1
ATOM 2174 C CA . ASP A 1 263 ? 12.914 -28.788 37.895 1.00 37.94 263 ASP A CA 1
ATOM 2175 C C . ASP A 1 263 ? 11.848 -27.941 37.160 1.00 37.94 263 ASP A C 1
ATOM 2177 O O . ASP A 1 263 ? 10.665 -27.981 37.505 1.00 37.94 263 ASP A O 1
ATOM 2181 N N . ALA A 1 264 ? 12.253 -27.130 36.173 1.00 38.84 264 ALA A N 1
ATOM 2182 C CA . ALA A 1 264 ? 11.415 -26.100 35.541 1.00 38.84 264 ALA A CA 1
ATOM 2183 C C . ALA A 1 264 ? 10.703 -26.554 34.250 1.00 38.84 264 ALA A C 1
ATOM 2185 O O . ALA A 1 264 ? 9.921 -25.789 33.680 1.00 38.84 264 ALA A O 1
ATOM 2186 N N . CYS A 1 265 ? 10.960 -27.778 33.781 1.00 35.25 265 CYS A N 1
ATOM 2187 C CA . CYS A 1 265 ? 10.479 -28.260 32.482 1.00 35.25 265 CYS A CA 1
ATOM 2188 C C . CYS A 1 265 ? 8.989 -28.645 32.445 1.00 35.25 265 CYS A C 1
ATOM 2190 O O . CYS A 1 265 ? 8.431 -28.712 31.354 1.00 35.25 265 CYS A O 1
ATOM 2192 N N . ASP A 1 266 ? 8.322 -28.821 33.591 1.00 36.25 266 ASP A N 1
ATOM 2193 C CA . ASP A 1 266 ? 7.001 -29.474 33.621 1.00 36.25 266 ASP A CA 1
ATOM 2194 C C . ASP A 1 266 ? 5.810 -28.562 33.982 1.00 36.25 266 ASP A C 1
ATOM 2196 O O . ASP A 1 266 ? 4.680 -29.040 34.069 1.00 36.25 266 ASP A O 1
ATOM 2200 N N . MET A 1 267 ? 5.998 -27.245 34.163 1.00 36.50 267 MET A N 1
ATOM 2201 C CA . MET A 1 267 ? 4.881 -26.319 34.437 1.00 36.50 267 MET A CA 1
ATOM 2202 C C . MET A 1 267 ? 4.953 -25.029 33.602 1.00 36.50 267 MET A C 1
ATOM 2204 O O . MET A 1 267 ? 5.638 -24.066 33.947 1.00 36.50 267 MET A O 1
ATOM 2208 N N . HIS A 1 268 ? 4.185 -24.996 32.509 1.00 34.38 268 HIS A N 1
ATOM 2209 C CA . HIS A 1 268 ? 4.139 -23.916 31.510 1.00 34.38 268 HIS A CA 1
ATOM 2210 C C . HIS A 1 268 ? 3.266 -22.688 31.878 1.00 34.38 268 HIS A C 1
ATOM 2212 O O . HIS A 1 268 ? 2.967 -21.876 31.007 1.00 34.38 268 HIS A O 1
ATOM 2218 N N . GLU A 1 269 ? 2.868 -22.493 33.143 1.00 32.25 269 GLU A N 1
ATOM 2219 C CA . GLU A 1 269 ? 1.846 -21.482 33.512 1.00 32.25 269 GLU A CA 1
ATOM 2220 C C . GLU A 1 269 ? 2.283 -20.406 34.538 1.00 32.25 269 GLU A C 1
ATOM 2222 O O . GLU A 1 269 ? 1.446 -19.675 35.089 1.00 32.25 269 GLU A O 1
ATOM 2227 N N . ALA A 1 270 ? 3.586 -20.225 34.788 1.00 36.09 270 ALA A N 1
ATOM 2228 C CA . ALA A 1 270 ? 4.075 -19.263 35.786 1.00 36.09 270 ALA A CA 1
ATOM 2229 C C . ALA A 1 270 ? 5.143 -18.282 35.265 1.00 36.09 270 ALA A C 1
ATOM 2231 O O . ALA A 1 270 ? 6.097 -18.666 34.595 1.00 36.09 270 ALA A O 1
ATOM 2232 N N . LEU A 1 271 ? 4.991 -17.005 35.641 1.00 39.28 271 LEU A N 1
ATOM 2233 C CA . LEU A 1 271 ? 6.053 -15.997 35.611 1.00 39.28 271 LEU A CA 1
ATOM 2234 C C . LEU A 1 271 ? 6.926 -16.201 36.861 1.00 39.28 271 LEU A C 1
ATOM 2236 O O . LEU A 1 271 ? 6.415 -16.123 37.981 1.00 39.28 271 LEU A O 1
ATOM 2240 N N . TYR A 1 272 ? 8.223 -16.456 36.688 1.00 46.44 272 TYR A N 1
ATOM 2241 C CA . TYR A 1 272 ? 9.133 -16.730 37.803 1.00 46.44 272 TYR A CA 1
ATOM 2242 C C . TYR A 1 272 ? 9.862 -15.452 38.245 1.00 46.44 272 TYR A C 1
ATOM 2244 O O . TYR A 1 272 ? 10.603 -14.837 37.478 1.00 46.44 272 TYR A O 1
ATOM 2252 N N . LEU A 1 273 ? 9.646 -15.057 39.501 1.00 46.03 273 LEU A N 1
ATOM 2253 C CA . LEU A 1 273 ? 10.384 -13.995 40.186 1.00 46.03 273 LEU A CA 1
ATOM 2254 C C . LEU A 1 273 ? 11.324 -14.668 41.190 1.00 46.03 273 LEU A C 1
ATOM 2256 O O . LEU A 1 273 ? 10.866 -15.291 42.146 1.00 46.03 273 LEU A O 1
ATOM 2260 N N . SER A 1 274 ? 12.630 -14.590 40.946 1.00 40.62 274 SER A N 1
ATOM 2261 C CA . SER A 1 274 ? 13.645 -15.096 41.875 1.00 40.62 274 SER A CA 1
ATOM 2262 C C . SER A 1 274 ? 14.079 -13.999 42.851 1.00 40.62 274 SER A C 1
ATOM 2264 O O . SER A 1 274 ? 13.747 -12.826 42.681 1.00 40.62 274 SER A O 1
ATOM 2266 N N . GLY A 1 275 ? 14.856 -14.372 43.871 1.00 35.62 275 GLY A N 1
ATOM 2267 C CA . GLY A 1 275 ? 15.338 -13.451 44.907 1.00 35.62 275 GLY A CA 1
ATOM 2268 C C . GLY A 1 275 ? 16.332 -12.425 44.368 1.00 35.62 275 GLY A C 1
ATOM 2269 O O . GLY A 1 275 ? 16.643 -11.464 45.064 1.00 35.62 275 GLY A O 1
ATOM 2270 N N . GLU A 1 276 ? 16.783 -12.621 43.126 1.00 33.22 276 GLU A N 1
ATOM 2271 C CA . GLU A 1 276 ? 17.749 -11.779 42.429 1.00 33.22 276 GLU A CA 1
ATOM 2272 C C . GLU A 1 276 ? 17.159 -11.054 41.204 1.00 33.22 276 GLU A C 1
ATOM 2274 O O . GLU A 1 276 ? 17.832 -10.198 40.640 1.00 33.22 276 GLU A O 1
ATOM 2279 N N . GLY A 1 277 ? 15.899 -11.309 40.810 1.00 43.56 277 GLY A N 1
ATOM 2280 C CA . GLY A 1 277 ? 15.279 -10.609 39.675 1.00 43.56 277 GLY A CA 1
ATOM 2281 C C . GLY A 1 277 ? 14.220 -11.389 38.889 1.00 43.56 277 GLY A C 1
ATOM 2282 O O . GLY A 1 277 ? 13.751 -12.454 39.302 1.00 43.56 277 GLY A O 1
ATOM 2283 N N . PHE A 1 278 ? 13.839 -10.818 37.740 1.00 49.50 278 PHE A N 1
ATOM 2284 C CA . PHE A 1 278 ? 12.907 -11.404 36.768 1.00 49.50 278 PHE A CA 1
ATOM 2285 C C . PHE A 1 278 ? 13.599 -12.515 35.963 1.00 49.50 278 PHE A C 1
ATOM 2287 O O . PHE A 1 278 ? 14.823 -12.598 35.937 1.00 49.50 278 PHE A O 1
ATOM 2294 N N . ILE A 1 279 ? 12.828 -13.381 35.309 1.00 46.84 279 ILE A N 1
ATOM 2295 C CA . ILE A 1 279 ? 13.344 -14.445 34.437 1.00 46.84 279 ILE A CA 1
ATOM 2296 C C . ILE A 1 279 ? 12.678 -14.311 33.056 1.00 46.84 279 ILE A C 1
ATOM 2298 O O . ILE A 1 279 ? 11.478 -14.051 32.973 1.00 46.84 279 ILE A O 1
ATOM 2302 N N . ASN A 1 280 ? 13.461 -14.446 31.978 1.00 41.22 280 ASN A N 1
ATOM 2303 C CA . ASN A 1 280 ? 13.028 -14.313 30.573 1.00 41.22 280 ASN A CA 1
ATOM 2304 C C . ASN A 1 280 ? 13.020 -15.678 29.835 1.00 41.22 280 ASN A C 1
ATOM 2306 O O . ASN A 1 280 ? 13.470 -16.665 30.407 1.00 41.22 280 ASN A O 1
ATOM 2310 N N . GLU A 1 281 ? 12.561 -15.712 28.573 1.00 37.72 281 GLU A N 1
ATOM 2311 C CA . GLU A 1 281 ? 12.289 -16.804 27.598 1.00 37.72 281 GLU A CA 1
ATOM 2312 C C . GLU A 1 281 ? 13.304 -17.974 27.519 1.00 37.72 281 GLU A C 1
ATOM 2314 O O . GLU A 1 281 ? 13.045 -19.003 26.896 1.00 37.72 281 GLU A O 1
ATOM 2319 N N . HIS A 1 282 ? 14.447 -17.868 28.199 1.00 37.75 282 HIS A N 1
ATOM 2320 C CA . HIS A 1 282 ? 15.481 -18.905 28.311 1.00 37.75 282 HIS A CA 1
ATOM 2321 C C . HIS A 1 282 ? 15.852 -19.279 29.755 1.00 37.75 282 HIS A C 1
ATOM 2323 O O . HIS A 1 282 ? 16.942 -19.796 29.991 1.00 37.75 282 HIS A O 1
ATOM 2329 N N . LEU A 1 283 ? 14.979 -18.988 30.725 1.00 48.25 283 LEU A N 1
ATOM 2330 C CA . LEU A 1 283 ? 15.165 -19.267 32.155 1.00 48.25 283 LEU A CA 1
ATOM 2331 C C . LEU A 1 283 ? 16.499 -18.753 32.731 1.00 48.25 283 LEU A C 1
ATOM 2333 O O . LEU A 1 283 ? 16.986 -19.249 33.745 1.00 48.25 283 LEU A O 1
ATOM 2337 N N . ARG A 1 284 ? 17.103 -17.738 32.098 1.00 44.03 284 ARG A N 1
ATOM 2338 C CA . ARG A 1 284 ? 18.298 -17.079 32.629 1.00 44.03 284 ARG A CA 1
ATOM 2339 C C . ARG A 1 284 ? 17.870 -16.065 33.692 1.00 44.03 284 ARG A C 1
ATOM 2341 O O . ARG A 1 284 ? 16.963 -15.274 33.410 1.00 44.03 284 ARG A O 1
ATOM 2348 N N . PRO A 1 285 ? 18.501 -16.065 34.878 1.00 46.56 285 PRO A N 1
ATOM 2349 C CA . PRO A 1 285 ? 18.336 -14.989 35.842 1.00 46.56 285 PRO A CA 1
ATOM 2350 C C . PRO A 1 285 ? 18.663 -13.661 35.163 1.00 46.56 285 PRO A C 1
ATOM 2352 O O . PRO A 1 285 ? 19.712 -13.533 34.531 1.00 46.56 285 PRO A O 1
ATOM 2355 N N . VAL A 1 286 ? 17.755 -12.696 35.259 1.00 48.50 286 VAL A N 1
ATOM 2356 C CA . VAL A 1 286 ? 18.029 -11.323 34.842 1.00 48.50 286 VAL A CA 1
ATOM 2357 C C . VAL A 1 286 ? 18.888 -10.689 35.935 1.00 48.50 286 VAL A C 1
ATOM 2359 O O . VAL A 1 286 ? 18.474 -10.650 37.092 1.00 48.50 286 VAL A O 1
ATOM 2362 N N . GLY A 1 287 ? 20.098 -10.244 35.595 1.00 45.91 287 GLY A N 1
ATOM 2363 C CA . GLY A 1 287 ? 21.139 -9.908 36.572 1.00 45.91 287 GLY A CA 1
ATOM 2364 C C . GLY A 1 287 ? 20.979 -8.538 37.237 1.00 45.91 287 GLY A C 1
ATOM 2365 O O . GLY A 1 287 ? 21.688 -8.236 38.197 1.00 45.91 287 GLY A O 1
ATOM 2366 N N . ASN A 1 288 ? 20.092 -7.675 36.724 1.00 58.91 288 ASN A N 1
ATOM 2367 C CA . ASN A 1 288 ? 19.821 -6.342 37.273 1.00 58.91 288 ASN A CA 1
ATOM 2368 C C . ASN A 1 288 ? 18.497 -5.742 36.749 1.00 58.91 288 ASN A C 1
ATOM 2370 O O . ASN A 1 288 ? 17.923 -6.211 35.772 1.00 58.91 288 ASN A O 1
ATOM 2374 N N . LEU A 1 289 ? 18.025 -4.654 37.374 1.00 61.09 289 LEU A N 1
ATOM 2375 C CA . LEU A 1 289 ? 16.769 -3.977 37.004 1.00 61.09 289 LEU A CA 1
ATOM 2376 C C . LEU A 1 289 ? 16.771 -3.367 35.590 1.00 61.09 289 LEU A C 1
ATOM 2378 O O . LEU A 1 289 ? 15.696 -3.168 35.029 1.00 61.09 289 LEU A O 1
ATOM 2382 N N . ALA A 1 290 ? 17.935 -3.062 35.009 1.00 60.19 290 ALA A N 1
ATOM 2383 C CA . ALA A 1 290 ? 18.015 -2.501 33.661 1.00 60.19 290 ALA A CA 1
ATOM 2384 C C . ALA A 1 290 ? 17.648 -3.555 32.613 1.00 60.19 290 ALA A C 1
ATOM 2386 O O . ALA A 1 290 ? 16.806 -3.299 31.757 1.00 60.19 290 ALA A O 1
ATOM 2387 N N . GLU A 1 291 ? 18.177 -4.768 32.761 1.00 58.50 291 GLU A N 1
ATOM 2388 C CA . GLU A 1 291 ? 17.835 -5.907 31.907 1.00 58.50 291 GLU A CA 1
ATOM 2389 C C . GLU A 1 291 ? 16.351 -6.312 32.035 1.00 58.50 291 GLU A C 1
ATOM 2391 O O . GLU A 1 291 ? 15.765 -6.835 31.091 1.00 58.50 291 GLU A O 1
ATOM 2396 N N . VAL A 1 292 ? 15.702 -6.035 33.174 1.00 61.28 292 VAL A N 1
ATOM 2397 C CA . VAL A 1 292 ? 14.249 -6.237 33.350 1.00 61.28 292 VAL A CA 1
ATOM 2398 C C . VAL A 1 292 ? 13.454 -5.255 32.495 1.00 61.28 292 VAL A C 1
ATOM 2400 O O . VAL A 1 292 ? 12.513 -5.645 31.803 1.00 61.28 292 VAL A O 1
ATOM 2403 N N . VAL A 1 293 ? 13.814 -3.971 32.569 1.00 62.91 293 VAL A N 1
ATOM 2404 C CA . VAL A 1 293 ? 13.170 -2.902 31.796 1.00 62.91 293 VAL A CA 1
ATOM 2405 C C . VAL A 1 293 ? 13.418 -3.127 30.306 1.00 62.91 293 VAL A C 1
ATOM 2407 O O . VAL A 1 293 ? 12.487 -3.028 29.513 1.00 62.91 293 VAL A O 1
ATOM 2410 N N . GLU A 1 294 ? 14.637 -3.505 29.926 1.00 62.44 294 GLU A N 1
ATOM 2411 C CA . GLU A 1 294 ? 14.991 -3.878 28.557 1.00 62.44 294 GLU A CA 1
ATOM 2412 C C . GLU A 1 294 ? 14.200 -5.102 28.087 1.00 62.44 294 GLU A C 1
ATOM 2414 O O . GLU A 1 294 ? 13.536 -5.039 27.055 1.00 62.44 294 GLU A O 1
ATOM 2419 N N . GLY A 1 295 ? 14.153 -6.166 28.893 1.00 59.56 295 GLY A N 1
ATOM 2420 C CA . GLY A 1 295 ? 13.357 -7.364 28.637 1.00 59.56 295 GLY A CA 1
ATOM 2421 C C . GLY A 1 295 ? 11.869 -7.071 28.431 1.00 59.56 295 GLY A C 1
ATOM 2422 O O . GLY A 1 295 ? 11.257 -7.652 27.543 1.00 59.56 295 GLY A O 1
ATOM 2423 N N . PHE A 1 296 ? 11.295 -6.124 29.178 1.00 63.03 296 PHE A N 1
ATOM 2424 C CA . PHE A 1 296 ? 9.912 -5.666 28.996 1.00 63.03 296 PHE A CA 1
ATOM 2425 C C . PHE A 1 296 ? 9.670 -4.948 27.675 1.00 63.03 296 PHE A C 1
ATOM 2427 O O . PHE A 1 296 ? 8.591 -5.080 27.095 1.00 63.03 296 PHE A O 1
ATOM 2434 N N . MET A 1 297 ? 10.651 -4.178 27.216 1.00 61.12 297 MET A N 1
ATOM 2435 C CA . MET A 1 297 ? 10.556 -3.451 25.955 1.00 61.12 297 MET A CA 1
ATOM 2436 C C . MET A 1 297 ? 10.739 -4.365 24.741 1.00 61.12 297 MET A C 1
ATOM 2438 O O . MET A 1 297 ? 10.194 -4.058 23.681 1.00 61.12 297 MET A O 1
ATOM 2442 N N . VAL A 1 298 ? 11.509 -5.454 24.879 1.00 50.75 298 VAL A N 1
ATOM 2443 C CA . VAL A 1 298 ? 11.968 -6.265 23.736 1.00 50.75 298 VAL A CA 1
ATOM 2444 C C . VAL A 1 298 ? 11.416 -7.693 23.682 1.00 50.75 298 VAL A C 1
ATOM 2446 O O . VAL A 1 298 ? 11.409 -8.264 22.596 1.00 50.75 298 VAL A O 1
ATOM 2449 N N . ASN A 1 299 ? 10.928 -8.268 24.790 1.00 49.88 299 ASN A N 1
ATOM 2450 C CA . ASN A 1 299 ? 10.499 -9.672 24.859 1.00 49.88 299 ASN A CA 1
ATOM 2451 C C . ASN A 1 299 ? 9.051 -9.858 25.337 1.00 49.88 299 ASN A C 1
ATOM 2453 O O . ASN A 1 299 ? 8.453 -9.022 26.022 1.00 49.88 299 ASN A O 1
ATOM 2457 N N . VAL A 1 300 ? 8.492 -11.023 25.001 1.00 45.16 300 VAL A N 1
ATOM 2458 C CA . VAL A 1 300 ? 7.170 -11.463 25.452 1.00 45.16 300 VAL A CA 1
ATOM 2459 C C . VAL A 1 300 ? 7.305 -12.114 26.830 1.00 45.16 300 VAL A C 1
ATOM 2461 O O . VAL A 1 300 ? 7.709 -13.265 26.953 1.00 45.16 300 VAL A O 1
ATOM 2464 N N . PHE A 1 301 ? 6.946 -11.397 27.896 1.00 42.69 301 PHE A N 1
ATOM 2465 C CA . PHE A 1 301 ? 6.790 -12.026 29.212 1.00 42.69 301 PHE A CA 1
ATOM 2466 C C . PHE A 1 301 ? 5.617 -13.020 29.197 1.00 42.69 301 PHE A C 1
ATOM 2468 O O . PHE A 1 301 ? 4.460 -12.612 29.057 1.00 42.69 301 PHE A O 1
ATOM 2475 N N . TYR A 1 302 ? 5.915 -14.309 29.366 1.00 36.47 302 TYR A N 1
ATOM 2476 C CA . TYR A 1 302 ? 4.920 -15.376 29.501 1.00 36.47 302 TYR A CA 1
ATOM 2477 C C . TYR A 1 302 ? 4.193 -15.287 30.852 1.00 36.47 302 TYR A C 1
ATOM 2479 O O . TYR A 1 302 ? 4.824 -15.141 31.898 1.00 36.47 302 TYR A O 1
ATOM 2487 N N . GLY A 1 303 ? 2.859 -15.389 30.839 1.00 38.69 303 GLY A N 1
ATOM 2488 C CA . GLY A 1 303 ? 2.043 -15.517 32.055 1.00 38.69 303 GLY A CA 1
ATOM 2489 C C . GLY A 1 303 ? 0.894 -14.518 32.209 1.00 38.69 303 GLY A C 1
ATOM 2490 O O . GLY A 1 303 ? 0.089 -14.673 33.129 1.00 38.69 303 GLY A O 1
ATOM 2491 N N . ALA A 1 304 ? 0.767 -13.532 31.324 1.00 33.25 304 ALA A N 1
ATOM 2492 C CA . ALA A 1 304 ? -0.510 -12.854 31.131 1.00 33.25 304 ALA A CA 1
ATOM 2493 C C . ALA A 1 304 ? -1.370 -13.746 30.233 1.00 33.25 304 ALA A C 1
ATOM 2495 O O . ALA A 1 304 ? -0.876 -14.199 29.201 1.00 33.25 304 ALA A O 1
ATOM 2496 N N . GLU A 1 305 ? -2.646 -13.950 30.565 1.00 36.06 305 GLU A N 1
ATOM 2497 C CA . GLU A 1 305 ? -3.646 -14.250 29.536 1.00 36.06 305 GLU A CA 1
ATOM 2498 C C . GLU A 1 305 ? -3.731 -13.020 28.627 1.00 36.06 305 GLU A C 1
ATOM 2500 O O . GLU A 1 305 ? -4.606 -12.160 28.721 1.00 36.06 305 GLU A O 1
ATOM 2505 N N . THR A 1 306 ? -2.727 -12.856 27.774 1.00 37.59 306 THR A N 1
ATOM 2506 C CA . THR A 1 306 ? -2.837 -11.960 26.652 1.00 37.59 306 THR A CA 1
ATOM 2507 C C . THR A 1 306 ? -3.699 -12.700 25.657 1.00 37.59 306 THR A C 1
ATOM 2509 O O . THR A 1 306 ? -3.228 -13.637 25.018 1.00 37.59 306 THR A O 1
ATOM 2512 N N . ASN A 1 307 ? -4.944 -12.254 25.489 1.00 34.31 307 ASN A N 1
ATOM 2513 C CA . ASN A 1 307 ? -5.613 -12.378 24.196 1.00 34.31 307 ASN A CA 1
ATOM 2514 C C . ASN A 1 307 ? -4.540 -12.139 23.121 1.00 34.31 307 ASN A C 1
ATOM 2516 O O . ASN A 1 307 ? -3.876 -11.109 23.215 1.00 34.31 307 ASN A O 1
ATOM 2520 N N . GLU A 1 308 ? -4.338 -13.097 22.213 1.00 34.09 308 GLU A N 1
ATOM 2521 C CA . GLU A 1 308 ? -3.159 -13.392 21.360 1.00 34.09 308 GLU A CA 1
ATOM 2522 C C . GLU A 1 308 ? -2.583 -12.237 20.488 1.00 34.09 308 GLU A C 1
ATOM 2524 O O . GLU A 1 308 ? -2.244 -12.410 19.325 1.00 34.09 308 GLU A O 1
ATOM 2529 N N . TRP A 1 309 ? -2.449 -11.025 21.024 1.00 38.44 309 TRP A N 1
ATOM 2530 C CA . TRP A 1 309 ? -2.268 -9.768 20.289 1.00 38.44 309 TRP A CA 1
ATOM 2531 C C . TRP A 1 309 ? -1.239 -8.823 20.925 1.00 38.44 309 TRP A C 1
ATOM 2533 O O . TRP A 1 309 ? -1.096 -7.685 20.486 1.00 38.44 309 TRP A O 1
ATOM 2543 N N . ASN A 1 310 ? -0.517 -9.268 21.958 1.00 38.91 310 ASN A N 1
ATOM 2544 C CA . ASN A 1 310 ? 0.453 -8.445 22.696 1.00 38.91 310 ASN A CA 1
ATOM 2545 C C . ASN A 1 310 ? 1.922 -8.824 22.442 1.00 38.91 310 ASN A C 1
ATOM 2547 O O . ASN A 1 310 ? 2.806 -8.342 23.154 1.00 38.91 310 ASN A O 1
ATOM 2551 N N . SER A 1 311 ? 2.190 -9.670 21.446 1.00 35.69 311 SER A N 1
ATOM 2552 C CA . SER A 1 311 ? 3.534 -10.173 21.141 1.00 35.69 311 SER A CA 1
ATOM 2553 C C . SER A 1 311 ? 4.443 -9.173 20.414 1.00 35.69 311 SER A C 1
ATOM 2555 O O . SER A 1 311 ? 5.631 -9.443 20.291 1.00 35.69 311 SER A O 1
ATOM 2557 N N . GLN A 1 312 ? 3.944 -8.010 19.973 1.00 40.06 312 GLN A N 1
ATOM 2558 C CA . GLN A 1 312 ? 4.756 -7.014 19.249 1.00 40.06 312 GLN A CA 1
ATOM 2559 C C . GLN A 1 312 ? 4.368 -5.547 19.530 1.00 40.06 312 GLN A C 1
ATOM 2561 O O . GLN A 1 312 ? 4.457 -4.689 18.655 1.00 40.06 312 GLN A O 1
ATOM 2566 N N . GLN A 1 313 ? 3.921 -5.215 20.744 1.00 43.72 313 GLN A N 1
ATOM 2567 C CA . GLN A 1 313 ? 3.857 -3.799 21.131 1.00 43.72 313 GLN A CA 1
ATOM 2568 C C . GLN A 1 313 ? 5.237 -3.358 21.619 1.00 43.72 313 GLN A C 1
ATOM 2570 O O . GLN A 1 313 ? 5.770 -3.964 22.544 1.00 43.72 313 GLN A O 1
ATOM 2575 N N . HIS A 1 314 ? 5.793 -2.293 21.034 1.00 50.69 314 HIS A N 1
ATOM 2576 C CA . HIS A 1 314 ? 6.902 -1.539 21.623 1.00 50.69 314 HIS A CA 1
ATOM 2577 C C . HIS A 1 314 ? 6.429 -0.958 22.962 1.00 50.69 314 HIS A C 1
ATOM 2579 O O . HIS A 1 314 ? 5.877 0.141 23.020 1.00 50.69 314 HIS A O 1
ATOM 2585 N N . ARG A 1 315 ? 6.549 -1.739 24.041 1.00 59.16 315 ARG A N 1
ATOM 2586 C CA . ARG A 1 315 ? 6.089 -1.325 25.366 1.00 59.16 315 ARG A CA 1
ATOM 2587 C C . ARG A 1 315 ? 6.981 -0.188 25.853 1.00 59.16 315 ARG A C 1
ATOM 2589 O O . ARG A 1 315 ? 8.204 -0.290 25.799 1.00 59.16 315 ARG A O 1
ATOM 2596 N N . ARG A 1 316 ? 6.387 0.902 26.341 1.00 63.56 316 ARG A N 1
ATOM 2597 C CA . ARG A 1 316 ? 7.145 2.022 26.924 1.00 63.56 316 ARG A CA 1
ATOM 2598 C C . ARG A 1 316 ? 7.593 1.666 28.342 1.00 63.56 316 ARG A C 1
ATOM 2600 O O . ARG A 1 316 ? 6.777 1.114 29.076 1.00 63.56 316 ARG A O 1
ATOM 2607 N N . PRO A 1 317 ? 8.796 2.059 28.804 1.00 65.06 317 PRO A N 1
ATOM 2608 C CA . PRO A 1 317 ? 9.237 1.806 30.180 1.00 65.06 317 PRO A CA 1
ATOM 2609 C C . PRO A 1 317 ? 8.228 2.249 31.251 1.00 65.06 317 PRO A C 1
ATOM 2611 O O . PRO A 1 317 ? 8.049 1.582 32.267 1.00 65.06 317 PRO A O 1
ATOM 2614 N N . SER A 1 318 ? 7.496 3.337 30.991 1.00 67.56 318 SER A N 1
ATOM 2615 C CA . SER A 1 318 ? 6.433 3.858 31.861 1.00 67.56 318 SER A CA 1
ATOM 2616 C C . SER A 1 318 ? 5.247 2.903 32.059 1.00 67.56 318 SER A C 1
ATOM 2618 O O . SER A 1 318 ? 4.504 3.039 33.030 1.00 67.56 318 SER A O 1
ATOM 2620 N N . GLN A 1 319 ? 5.061 1.929 31.169 1.00 66.38 319 GLN A N 1
ATOM 2621 C CA . GLN A 1 319 ? 3.972 0.953 31.219 1.00 66.38 319 GLN A CA 1
ATOM 2622 C C . GLN A 1 319 ? 4.322 -0.297 32.035 1.00 66.38 319 GLN A C 1
ATOM 2624 O O . GLN A 1 319 ? 3.436 -1.116 32.277 1.00 66.38 319 GLN A O 1
ATOM 2629 N N . LEU A 1 320 ? 5.571 -0.439 32.491 1.00 69.25 320 LEU A N 1
ATOM 2630 C CA . LEU A 1 320 ? 6.038 -1.630 33.201 1.00 69.25 320 LEU A CA 1
ATOM 2631 C C . LEU A 1 320 ? 5.241 -1.903 34.486 1.00 69.25 320 LEU A C 1
ATOM 2633 O O . LEU A 1 320 ? 4.720 -3.001 34.666 1.00 69.25 320 LEU A O 1
ATOM 2637 N N . ILE A 1 321 ? 5.099 -0.906 35.364 1.00 71.00 321 ILE A N 1
ATOM 2638 C CA . ILE A 1 321 ? 4.367 -1.063 36.633 1.00 71.00 321 ILE A CA 1
ATOM 2639 C C . ILE A 1 321 ? 2.864 -1.305 36.393 1.00 71.00 321 ILE A C 1
ATOM 2641 O O . ILE A 1 321 ? 2.354 -2.301 36.905 1.00 71.00 321 ILE A O 1
ATOM 2645 N N . PRO A 1 322 ? 2.146 -0.495 35.582 1.00 68.44 322 PRO A N 1
ATOM 2646 C CA . PRO A 1 322 ? 0.746 -0.773 35.249 1.00 68.44 322 PRO A CA 1
ATOM 2647 C C . PRO A 1 322 ? 0.511 -2.174 34.665 1.00 68.44 322 PRO A C 1
ATOM 2649 O O . PRO A 1 322 ? -0.500 -2.813 34.962 1.00 68.44 322 PRO A O 1
ATOM 2652 N N . TRP A 1 323 ? 1.446 -2.674 33.852 1.00 67.94 323 TRP A N 1
ATOM 2653 C CA . TRP A 1 323 ? 1.378 -4.026 33.301 1.00 67.94 323 TRP A CA 1
ATOM 2654 C C . TRP A 1 323 ? 1.511 -5.108 34.386 1.00 67.94 323 TRP A C 1
ATOM 2656 O O . TRP A 1 323 ? 0.691 -6.027 34.415 1.00 67.94 323 TRP A O 1
ATOM 2666 N N . LEU A 1 324 ? 2.473 -4.977 35.310 1.00 63.81 324 LEU A N 1
ATOM 2667 C CA . LEU A 1 324 ? 2.638 -5.904 36.443 1.00 63.81 324 LEU A CA 1
ATOM 2668 C C . LEU A 1 324 ? 1.378 -5.991 37.313 1.00 63.81 324 LEU A C 1
ATOM 2670 O O . LEU A 1 324 ? 1.022 -7.056 37.818 1.00 63.81 324 LEU A O 1
ATOM 2674 N N . GLU A 1 325 ? 0.684 -4.872 37.482 1.00 65.69 325 GLU A N 1
ATOM 2675 C CA . GLU A 1 325 ? -0.533 -4.799 38.289 1.00 65.69 325 GLU A CA 1
ATOM 2676 C C . GLU A 1 325 ? -1.730 -5.449 37.598 1.00 65.69 325 GLU A C 1
ATOM 2678 O O . GLU A 1 325 ? -2.459 -6.225 38.218 1.00 65.69 325 GLU A O 1
ATOM 2683 N N . SER A 1 326 ? -1.898 -5.181 36.301 1.00 58.41 326 SER A N 1
ATOM 2684 C CA . SER A 1 326 ? -2.922 -5.819 35.469 1.00 58.41 326 SER A CA 1
ATOM 2685 C C . SER A 1 326 ? -2.786 -7.344 35.470 1.00 58.41 326 SER A C 1
ATOM 2687 O O . SER A 1 326 ? -3.781 -8.060 35.583 1.00 58.41 326 SER A O 1
ATOM 2689 N N . LEU A 1 327 ? -1.547 -7.848 35.441 1.00 54.56 327 LEU A N 1
ATOM 2690 C CA . LEU A 1 327 ? -1.254 -9.276 35.534 1.00 54.56 327 LEU A CA 1
ATOM 2691 C C . LEU A 1 327 ? -1.861 -9.901 36.799 1.00 54.56 327 LEU A C 1
ATOM 2693 O O . LEU A 1 327 ? -2.538 -10.926 36.724 1.00 54.56 327 LEU A O 1
ATOM 2697 N N . CYS A 1 328 ? -1.662 -9.258 37.950 1.00 54.88 328 CYS A N 1
ATOM 2698 C CA . CYS A 1 328 ? -2.167 -9.747 39.230 1.00 54.88 328 CYS A CA 1
ATOM 2699 C C . CYS A 1 328 ? -3.702 -9.741 39.273 1.00 54.88 328 CYS A C 1
ATOM 2701 O O . CYS A 1 328 ? -4.306 -10.715 39.716 1.00 54.88 328 CYS A O 1
ATOM 2703 N N . LEU A 1 329 ? -4.328 -8.685 38.742 1.00 55.44 329 LEU A N 1
ATOM 2704 C CA . LEU A 1 329 ? -5.788 -8.576 38.660 1.00 55.44 329 LEU A CA 1
ATOM 2705 C C . LEU A 1 329 ? -6.402 -9.640 37.737 1.00 55.44 329 LEU A C 1
ATOM 2707 O O . LEU A 1 329 ? -7.425 -10.226 38.083 1.00 55.44 329 LEU A O 1
ATOM 2711 N N . SER A 1 330 ? -5.776 -9.915 36.586 1.00 48.06 330 SER A N 1
ATOM 2712 C CA . SER A 1 330 ? -6.279 -10.886 35.599 1.00 48.06 330 SER A CA 1
ATOM 2713 C C . SER A 1 330 ? -6.311 -12.326 36.116 1.00 48.06 330 SER A C 1
ATOM 2715 O O . SER A 1 330 ? -7.175 -13.099 35.721 1.00 48.06 330 SER A O 1
ATOM 2717 N N . ARG A 1 331 ? -5.428 -12.671 37.062 1.00 48.66 331 ARG A N 1
ATOM 2718 C CA . ARG A 1 331 ? -5.390 -13.991 37.712 1.00 48.66 331 ARG A CA 1
ATOM 2719 C C . ARG A 1 331 ? -6.352 -14.117 38.904 1.00 48.66 331 ARG A C 1
ATOM 2721 O O . ARG A 1 331 ? -6.323 -15.128 39.597 1.00 48.66 331 ARG A O 1
ATOM 2728 N N . GLY A 1 332 ? -7.201 -13.113 39.143 1.00 46.56 332 GLY A N 1
ATOM 2729 C CA . GLY A 1 332 ? -8.185 -13.120 40.228 1.00 46.56 332 GLY A CA 1
ATOM 2730 C C . GLY A 1 332 ? -7.580 -12.981 41.630 1.00 46.56 332 GLY A C 1
ATOM 2731 O O . GLY A 1 332 ? -8.184 -13.459 42.589 1.00 46.56 332 GLY A O 1
ATOM 2732 N N . LEU A 1 333 ? -6.397 -12.359 41.749 1.00 42.84 333 LEU A N 1
ATOM 2733 C CA . LEU A 1 333 ? -5.613 -12.279 42.988 1.00 42.84 333 LEU A CA 1
ATOM 2734 C C . LEU A 1 333 ? -5.675 -10.919 43.688 1.00 42.84 333 LEU A C 1
ATOM 2736 O O . LEU A 1 333 ? -5.564 -9.837 43.061 1.00 42.84 333 LEU A O 1
#

Radius of gyration: 25.78 Å; chains: 1; bounding box: 47×45×81 Å

Foldseek 3Di:
DAAQKEKEWEQFAWPVNPDDLQRLQVDPDAPLATAHDPRSLVLLLLLLVVQVVPPVRDDAPAEEEESRHSLVSSCCNSPVPHDHHYDNLQAPFFQAVSSNHHPVRCCVPPVVLVVQCVVLDQARRAHHVGDHNVRSLVSLVVVRVCNVVPRHHGNYYYYHHQLSVLSNCCVQVVHDPVVSVVCVPPPTQHHRFMWMWGDDDPGTDTDDDNHRSDPPPLDDADPVQLVVLLVVVVVCCVDPVVQVLCVLVVHHPPPQDDDDPVVPPPDQADFDAHPQGGAAPVRDHPRGSSSVLVCVQQADRPHAPPPPNPGDDRDGSVCVVVVSVVSSVRVVD